Protein AF-A0A2B8AS18-F1 (afdb_monomer)

Solvent-accessible surface area (backbone atoms only — not comparable to full-atom values): 16185 Å² total; per-residue (Å²): 125,84,77,69,31,14,29,34,27,63,34,58,95,60,30,32,30,5,26,48,92,57,29,20,25,36,23,63,73,89,50,75,43,74,58,70,75,76,59,90,74,83,81,72,60,70,70,33,33,28,29,35,22,35,13,75,78,50,39,30,31,16,37,34,35,33,74,90,73,32,27,47,18,32,37,37,46,78,88,55,97,60,48,43,62,49,66,65,93,78,64,100,54,96,84,66,40,40,32,44,47,36,24,37,19,71,85,52,43,33,31,7,24,32,68,81,79,29,37,16,37,33,33,42,92,62,36,75,76,44,77,55,46,60,36,92,61,42,42,60,28,37,33,36,23,44,22,81,72,54,36,32,30,23,37,24,36,31,40,41,100,88,68,47,83,70,47,43,28,29,31,39,31,50,52,90,56,70,52,26,47,78,66,42,73,26,29,93,58,51,32,23,45,20,67,82,52,40,34,36,24,20,37,48,58,39,91,87,69,51,42,24,39,20,30,36,37,52,73,91,55,84,59,62,74,42,77,48,72,36,47,67,72,28,79,28,9,25,36,28,37,18,42,4,54,80,61,40,29,30,11,8,31,33,40,34,75,84,43,78,87,54,53,32,33,15,26,40,28,67,67,56,88,67,48,24,38,41,79,49,80,34,95,80,35,40,20,36,23,38,12,30,37,68,83,41,33,31,23,9,26,24,23,48,98,92,40,61,34,59,39,70,42,69,49,32,76,79,62,33,40,79,71,117

Radius of gyration: 18.77 Å; Cα contacts (8 Å, |Δi|>4): 973; chains: 1; bounding box: 54×34×51 Å

Sequence (324 aa):
MPFGDGVADFGRGGLTVGRSGDQATYWLGTEGHPVPPGDGTGTLSVQSSTLTAVNGNDVMTGKDWTIDGGTRSYTYRLGDPAVTWLPAPTTDSWDATDVHAEDINDRGQVVGYDGLARKAYVWRNGGMVRELTPPAGVTNAEAHAVNNKGAIVGRGQALAGDGTPSGWVLLLWPSGGGPADILGPTGYGQPDIDERGRVVATMPPDATTGLRKAVHWDRPYTAGAVEVDGLAAFAGSGSFRGISPSSRLVAGTAFNPADPGRASQAQVWPGHGPVLALPPLEPGTPSQATAASDNGSVGGYAEQWGVDHPVIWTCALEQGYRPE

Structure (mmCIF, N/CA/C/O backbone):
data_AF-A0A2B8AS18-F1
#
_entry.id   AF-A0A2B8AS18-F1
#
loop_
_atom_site.group_PDB
_atom_site.id
_atom_site.type_symbol
_atom_site.label_atom_id
_atom_site.label_alt_id
_atom_site.label_comp_id
_atom_site.label_asym_id
_atom_site.label_entity_id
_atom_site.label_seq_id
_atom_site.pdbx_PDB_ins_code
_atom_site.Cartn_x
_atom_site.Cartn_y
_atom_site.Cartn_z
_atom_site.occupancy
_atom_site.B_iso_or_equiv
_atom_site.auth_seq_id
_atom_site.auth_comp_id
_atom_site.auth_asym_id
_atom_site.auth_atom_id
_atom_site.pdbx_PDB_model_num
ATOM 1 N N . MET A 1 1 ? 0.007 13.617 0.416 1.00 26.69 1 MET A N 1
ATOM 2 C CA . MET A 1 1 ? 0.716 14.044 1.639 1.00 26.69 1 MET A CA 1
ATOM 3 C C . MET A 1 1 ? 1.619 12.896 2.050 1.00 26.69 1 MET A C 1
ATOM 5 O O . MET A 1 1 ? 1.221 11.770 1.749 1.00 26.69 1 MET A O 1
ATOM 9 N N . PRO A 1 2 ? 2.793 13.125 2.667 1.00 40.09 2 PRO A N 1
ATOM 10 C CA . PRO A 1 2 ? 3.447 12.027 3.366 1.00 40.09 2 PRO A CA 1
ATOM 11 C C . PRO A 1 2 ? 2.428 11.473 4.364 1.00 40.09 2 PRO A C 1
ATOM 13 O O . PRO A 1 2 ? 1.673 12.237 4.969 1.00 40.09 2 PRO A O 1
ATOM 16 N N . PHE A 1 3 ? 2.302 10.152 4.408 1.00 53.62 3 PHE A N 1
ATOM 17 C CA . PHE A 1 3 ? 1.417 9.498 5.359 1.00 53.62 3 PHE A CA 1
ATOM 18 C C . PHE A 1 3 ? 1.909 9.835 6.772 1.00 53.62 3 PHE A C 1
ATOM 20 O O . PHE A 1 3 ? 3.121 9.881 6.991 1.00 53.62 3 PHE A O 1
ATOM 27 N N . GLY A 1 4 ? 0.977 10.114 7.687 1.00 67.00 4 GLY A N 1
ATOM 28 C CA . GLY A 1 4 ? 1.288 10.212 9.111 1.00 67.00 4 GLY A CA 1
ATOM 29 C C . GLY A 1 4 ? 1.889 8.905 9.628 1.00 67.00 4 GLY A C 1
ATOM 30 O O . GLY A 1 4 ? 1.919 7.894 8.915 1.00 67.00 4 GLY A O 1
ATOM 31 N N . ASP A 1 5 ? 2.393 8.937 10.857 1.00 88.81 5 ASP A N 1
ATOM 32 C CA . ASP A 1 5 ? 2.882 7.745 11.546 1.00 88.81 5 ASP A CA 1
ATOM 33 C C . ASP A 1 5 ? 1.843 6.622 11.475 1.00 88.81 5 ASP A C 1
ATOM 35 O O . ASP A 1 5 ? 0.649 6.863 11.621 1.00 88.81 5 ASP A O 1
ATOM 39 N N . GLY A 1 6 ? 2.276 5.393 11.211 1.00 95.44 6 GLY A N 1
ATOM 40 C CA . GLY A 1 6 ? 1.353 4.307 10.922 1.00 95.44 6 GLY A CA 1
ATOM 41 C C . GLY A 1 6 ? 2.040 2.996 10.583 1.00 95.44 6 GLY A C 1
ATOM 42 O O . GLY A 1 6 ? 3.174 2.973 10.102 1.00 95.44 6 GLY A O 1
ATOM 43 N N . VAL A 1 7 ? 1.319 1.896 10.794 1.00 97.44 7 VAL A N 1
ATOM 44 C CA . VAL A 1 7 ? 1.691 0.581 10.259 1.00 97.44 7 VAL A CA 1
ATOM 45 C C . VAL A 1 7 ? 1.351 0.549 8.768 1.00 97.44 7 VAL A C 1
ATOM 47 O O . VAL A 1 7 ? 0.269 0.967 8.366 1.00 97.44 7 VAL A O 1
ATOM 50 N N . ALA A 1 8 ? 2.277 0.076 7.944 1.00 97.00 8 ALA A N 1
ATOM 51 C CA . ALA A 1 8 ? 2.160 -0.018 6.493 1.00 97.00 8 ALA A CA 1
ATOM 52 C C . ALA A 1 8 ? 2.022 -1.462 5.999 1.00 97.00 8 ALA A C 1
ATOM 54 O O . ALA A 1 8 ? 1.353 -1.661 4.993 1.00 97.00 8 ALA A O 1
ATOM 55 N N . ASP A 1 9 ? 2.603 -2.447 6.697 1.00 97.94 9 ASP A N 1
ATOM 56 C CA . ASP A 1 9 ? 2.537 -3.857 6.291 1.00 97.94 9 ASP A CA 1
ATOM 57 C C . ASP A 1 9 ? 2.899 -4.841 7.430 1.00 97.94 9 ASP A C 1
ATOM 59 O O . ASP A 1 9 ? 3.445 -4.450 8.472 1.00 97.94 9 ASP A O 1
ATOM 63 N N . PHE A 1 10 ? 2.588 -6.126 7.229 1.00 97.62 10 PHE A N 1
ATOM 64 C CA . PHE A 1 10 ? 2.790 -7.232 8.163 1.00 97.62 10 PHE A CA 1
ATOM 65 C C . PHE A 1 10 ? 3.750 -8.291 7.614 1.00 97.62 10 PHE A C 1
ATOM 67 O O . PHE A 1 10 ? 3.468 -8.975 6.635 1.00 97.62 10 PHE A O 1
ATOM 74 N N . GLY A 1 11 ? 4.836 -8.523 8.347 1.00 95.69 11 GLY A N 1
ATOM 75 C CA . GLY A 1 11 ? 5.774 -9.610 8.105 1.00 95.69 11 GLY A CA 1
ATOM 76 C C . GLY A 1 11 ? 5.448 -10.867 8.912 1.00 95.69 11 GLY A C 1
ATOM 77 O O . GLY A 1 11 ? 4.413 -11.005 9.576 1.00 95.69 11 GLY A O 1
ATOM 78 N N . ARG A 1 12 ? 6.376 -11.824 8.888 1.00 92.00 12 ARG A N 1
ATOM 79 C CA . ARG A 1 12 ? 6.258 -13.062 9.663 1.00 92.00 12 ARG A CA 1
ATOM 80 C C . ARG A 1 12 ? 6.482 -12.801 11.156 1.00 92.00 12 ARG A C 1
ATOM 82 O O . ARG A 1 12 ? 7.217 -11.910 11.557 1.00 92.00 12 ARG A O 1
ATOM 89 N N . GLY A 1 13 ? 5.877 -13.633 12.006 1.00 88.56 13 GLY A N 1
ATOM 90 C CA . GLY A 1 13 ? 6.252 -13.707 13.424 1.00 88.56 13 GLY A CA 1
ATOM 91 C C . GLY A 1 13 ? 5.891 -12.469 14.248 1.00 88.56 13 GLY A C 1
ATOM 92 O O . GLY A 1 13 ? 6.485 -12.263 15.299 1.00 88.56 13 GLY A O 1
ATOM 93 N N . GLY A 1 14 ? 4.925 -11.667 13.790 1.00 88.62 14 GLY A N 1
ATOM 94 C CA . GLY A 1 14 ? 4.521 -10.429 14.463 1.00 88.62 14 GLY A CA 1
ATOM 95 C C . GLY A 1 14 ? 5.368 -9.210 14.090 1.00 88.62 14 GLY A C 1
ATOM 96 O O . GLY A 1 14 ? 5.167 -8.151 14.678 1.00 88.62 14 GLY A O 1
ATOM 97 N N . LEU A 1 15 ? 6.278 -9.348 13.121 1.00 96.31 15 LEU A N 1
ATOM 98 C CA . LEU A 1 15 ? 6.967 -8.221 12.509 1.00 96.31 15 LEU A CA 1
ATOM 99 C C . LEU A 1 15 ? 5.953 -7.321 11.800 1.00 96.31 15 LEU A C 1
ATOM 101 O O . LEU A 1 15 ? 5.137 -7.797 11.014 1.00 96.31 15 LEU A O 1
ATOM 105 N N . THR A 1 16 ? 6.025 -6.022 12.048 1.00 97.62 16 THR A N 1
ATOM 106 C CA . THR A 1 16 ? 5.276 -5.011 11.290 1.00 97.62 16 THR A CA 1
ATOM 107 C C . THR A 1 16 ? 6.200 -3.882 10.889 1.00 97.62 16 THR A C 1
ATOM 109 O O . THR A 1 16 ? 7.242 -3.688 11.512 1.00 97.62 16 THR A O 1
ATOM 112 N N . VAL A 1 17 ? 5.852 -3.161 9.831 1.00 98.06 17 VAL A N 1
ATOM 113 C CA . VAL A 1 17 ? 6.689 -2.089 9.282 1.00 98.06 17 VAL A CA 1
ATOM 114 C C . VAL A 1 17 ? 5.860 -0.865 8.959 1.00 98.06 17 VAL A C 1
ATOM 116 O O . VAL A 1 17 ? 4.657 -0.981 8.746 1.00 98.06 17 VAL A O 1
ATOM 119 N N . GLY A 1 18 ? 6.486 0.307 8.940 1.00 97.06 18 GLY A N 1
ATOM 120 C CA . GLY A 1 18 ? 5.818 1.565 8.635 1.00 97.06 18 GLY A CA 1
ATOM 121 C C . GLY A 1 18 ? 6.657 2.780 9.015 1.00 97.06 18 GLY A C 1
ATOM 122 O O . GLY A 1 18 ? 7.863 2.831 8.743 1.00 97.06 18 GLY A O 1
ATOM 123 N N . ARG A 1 19 ? 6.003 3.765 9.635 1.00 95.19 19 ARG A N 1
ATOM 124 C CA . ARG A 1 19 ? 6.589 5.054 10.025 1.00 95.19 19 ARG A CA 1
ATOM 125 C C . ARG A 1 19 ? 6.238 5.411 11.468 1.00 95.19 19 ARG A C 1
ATOM 127 O O . ARG A 1 19 ? 5.097 5.222 11.881 1.00 95.19 19 ARG A O 1
ATOM 134 N N . SER A 1 20 ? 7.210 5.945 12.204 1.00 94.25 20 SER A N 1
ATOM 135 C CA . SER A 1 20 ? 7.032 6.532 13.536 1.00 94.25 20 SER A CA 1
ATOM 136 C C . SER A 1 20 ? 7.952 7.738 13.695 1.00 94.25 20 SER A C 1
ATOM 138 O O . SER A 1 20 ? 9.143 7.617 13.422 1.00 94.25 20 SER A O 1
ATOM 140 N N . GLY A 1 21 ? 7.445 8.877 14.164 1.00 89.88 21 GLY A N 1
ATOM 141 C CA . GLY A 1 21 ? 8.232 10.086 14.401 1.00 89.88 21 GLY A CA 1
ATOM 142 C C . GLY A 1 21 ? 9.032 10.533 13.179 1.00 89.88 21 GLY A C 1
ATOM 143 O O . GLY A 1 21 ? 10.207 10.864 13.311 1.00 89.88 21 GLY A O 1
ATOM 144 N N . ASP A 1 22 ? 8.427 10.474 11.990 1.00 88.12 22 ASP A N 1
ATOM 145 C CA . ASP A 1 22 ? 9.081 10.753 10.703 1.00 88.12 22 ASP A CA 1
ATOM 146 C C . ASP A 1 22 ? 10.198 9.775 10.287 1.00 88.12 22 ASP A C 1
ATOM 148 O O . ASP A 1 22 ? 10.933 10.038 9.329 1.00 88.12 22 ASP A O 1
ATOM 152 N N . GLN A 1 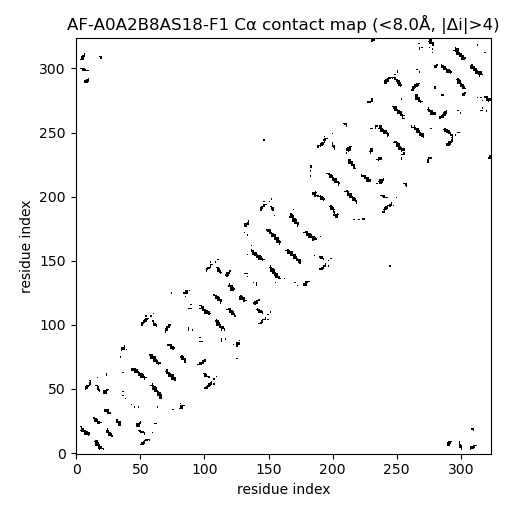23 ? 10.300 8.618 10.947 1.00 91.56 23 GLN A N 1
ATOM 153 C CA . GLN A 1 23 ? 11.318 7.603 10.682 1.00 91.56 23 GLN A CA 1
ATOM 154 C C . GLN A 1 23 ? 10.717 6.270 10.230 1.00 91.56 23 GLN A C 1
ATOM 156 O O . GLN A 1 23 ? 9.763 5.754 10.817 1.00 91.56 23 GLN A O 1
ATOM 161 N N . ALA A 1 24 ? 11.345 5.663 9.225 1.00 94.50 24 ALA A N 1
ATOM 162 C CA . ALA A 1 24 ? 11.163 4.268 8.854 1.00 94.50 24 ALA A CA 1
ATOM 163 C C . ALA A 1 24 ? 11.380 3.384 10.081 1.00 94.50 24 ALA A C 1
ATOM 165 O O . ALA A 1 24 ? 12.464 3.378 10.662 1.00 94.50 24 ALA A O 1
ATOM 166 N N . THR A 1 25 ? 10.342 2.659 10.485 1.00 96.12 25 THR A N 1
ATOM 167 C CA . THR A 1 25 ? 10.341 1.893 11.733 1.00 96.12 25 THR A CA 1
ATOM 168 C C . THR A 1 25 ? 9.731 0.524 11.487 1.00 96.12 25 THR A C 1
ATOM 170 O O . THR A 1 25 ? 8.726 0.401 10.784 1.00 96.12 25 THR A O 1
ATOM 173 N N . TYR A 1 26 ? 10.341 -0.505 12.067 1.00 97.25 26 TYR A N 1
ATOM 174 C CA . TYR A 1 26 ? 9.729 -1.821 12.203 1.00 97.25 26 TYR A CA 1
ATOM 175 C C . TYR A 1 26 ? 9.431 -2.106 13.670 1.00 97.25 26 TYR A C 1
ATOM 177 O O . TYR A 1 26 ? 10.144 -1.631 14.550 1.00 97.25 26 TYR A O 1
ATOM 185 N N . TRP A 1 27 ? 8.398 -2.897 13.942 1.00 97.12 27 TRP A N 1
ATOM 186 C CA . TRP A 1 27 ? 8.036 -3.290 15.299 1.00 97.12 27 TRP A CA 1
ATOM 187 C C . TRP A 1 27 ? 8.084 -4.797 15.484 1.00 97.12 27 TRP A C 1
ATOM 189 O O . TRP A 1 27 ? 7.632 -5.562 14.627 1.00 97.12 27 TRP A O 1
ATOM 199 N N . LEU A 1 28 ? 8.588 -5.206 16.647 1.00 92.88 28 LEU A N 1
ATOM 200 C CA . LEU A 1 28 ? 8.482 -6.559 17.181 1.00 92.88 28 LEU A CA 1
ATOM 201 C C . LEU A 1 28 ? 7.591 -6.496 18.426 1.00 92.88 28 LEU A C 1
ATOM 203 O O . LEU A 1 28 ? 8.020 -6.120 19.516 1.00 92.88 28 LEU A O 1
ATOM 207 N N . GLY A 1 29 ? 6.306 -6.806 18.251 1.00 86.69 29 GLY A N 1
ATOM 208 C CA . GLY A 1 29 ? 5.301 -6.495 19.267 1.00 86.69 29 GLY A CA 1
ATOM 209 C C . GLY A 1 29 ? 5.073 -4.984 19.355 1.00 86.69 29 GLY A C 1
ATOM 210 O O . GLY A 1 29 ? 4.700 -4.366 18.366 1.00 86.69 29 GLY A O 1
ATOM 211 N N . THR A 1 30 ? 5.276 -4.393 20.534 1.00 87.31 30 THR A N 1
ATOM 212 C CA . THR A 1 30 ? 5.119 -2.941 20.759 1.00 87.31 30 THR A CA 1
ATOM 213 C C . THR A 1 30 ? 6.442 -2.176 20.723 1.00 87.31 30 THR A C 1
ATOM 215 O O . THR A 1 30 ? 6.442 -0.955 20.863 1.00 87.31 30 THR A O 1
ATOM 218 N N . GLU A 1 31 ? 7.573 -2.871 20.595 1.00 92.62 31 GLU A N 1
ATOM 219 C CA . GLU A 1 31 ? 8.891 -2.244 20.543 1.00 92.62 31 GLU A CA 1
ATOM 220 C C . GLU A 1 31 ? 9.187 -1.803 19.109 1.00 92.62 31 GLU A C 1
ATOM 222 O O . GLU A 1 31 ? 9.219 -2.631 18.200 1.00 92.62 31 GLU A O 1
ATOM 227 N N . GLY A 1 32 ? 9.341 -0.491 18.912 1.00 93.44 32 GLY A N 1
ATOM 228 C CA . GLY A 1 32 ? 9.681 0.109 17.627 1.00 93.44 32 GLY A CA 1
ATOM 229 C C . GLY A 1 32 ? 11.186 0.268 17.467 1.00 93.44 32 GLY A C 1
ATOM 230 O O . GLY A 1 32 ? 11.867 0.784 18.353 1.00 93.44 32 GLY A O 1
ATOM 231 N N . HIS A 1 33 ? 11.690 -0.140 16.313 1.00 94.88 33 HIS A N 1
ATOM 232 C CA . HIS A 1 33 ? 13.092 -0.079 15.948 1.00 94.88 33 HIS A CA 1
ATOM 233 C C . HIS A 1 33 ? 13.248 0.759 14.672 1.00 94.88 33 HIS A C 1
ATOM 235 O O . HIS A 1 33 ? 12.743 0.362 13.614 1.00 94.88 33 HIS A O 1
ATOM 241 N N . PRO A 1 34 ? 13.933 1.912 14.739 1.00 92.38 34 PRO A N 1
ATOM 242 C CA . PRO A 1 34 ? 14.186 2.711 13.553 1.00 92.38 34 PRO A CA 1
ATOM 243 C C . PRO A 1 34 ? 15.143 1.967 12.617 1.00 92.38 34 PRO A C 1
ATOM 245 O O . PRO A 1 34 ? 16.116 1.344 13.053 1.00 92.38 34 PRO A O 1
ATOM 248 N N . VAL A 1 35 ? 14.880 2.053 11.318 1.00 90.62 35 VAL A N 1
ATOM 249 C CA . VAL A 1 35 ? 15.817 1.602 10.289 1.00 90.62 35 VAL A CA 1
ATOM 250 C C . VAL A 1 35 ? 16.885 2.680 10.116 1.00 90.62 35 VAL A C 1
ATOM 252 O O . VAL A 1 35 ? 16.536 3.860 10.018 1.00 90.62 35 VAL A O 1
ATOM 255 N N . PRO A 1 36 ? 18.182 2.318 10.083 1.00 76.12 36 PRO A N 1
ATOM 256 C CA . PRO A 1 36 ? 19.235 3.289 9.827 1.00 76.12 36 PRO A CA 1
ATOM 257 C C . PRO A 1 36 ? 18.957 4.021 8.507 1.00 76.12 36 PRO A C 1
ATOM 259 O O . PRO A 1 36 ? 18.679 3.346 7.511 1.00 76.12 36 PRO A O 1
ATOM 262 N N . PRO A 1 37 ? 19.043 5.364 8.455 1.00 67.69 37 PRO A N 1
ATOM 263 C CA . PRO A 1 37 ? 19.053 6.050 7.170 1.00 67.69 37 PRO A CA 1
ATOM 264 C C . PRO A 1 37 ? 20.214 5.493 6.340 1.00 67.69 37 PRO A C 1
ATOM 266 O O . PRO A 1 37 ? 21.248 5.102 6.885 1.00 67.69 37 PRO A O 1
ATOM 269 N N . GLY A 1 38 ? 20.066 5.415 5.019 1.00 62.28 38 GLY A N 1
ATOM 270 C CA . GLY A 1 38 ? 21.109 4.833 4.171 1.00 62.28 38 GLY A CA 1
ATOM 271 C C . GLY A 1 38 ? 22.332 5.736 3.964 1.00 62.28 38 GLY A C 1
ATOM 272 O O . GLY A 1 38 ? 22.856 5.838 2.857 1.00 62.28 38 GLY A O 1
ATOM 273 N N . ASP A 1 39 ? 22.820 6.428 4.986 1.00 55.47 39 ASP A N 1
ATOM 274 C CA . ASP A 1 39 ? 23.891 7.415 4.876 1.00 55.47 39 ASP A CA 1
ATOM 275 C C . ASP A 1 39 ? 25.297 6.805 4.986 1.00 55.47 39 ASP A C 1
ATOM 277 O O . ASP A 1 39 ? 26.169 7.298 5.695 1.00 55.47 39 ASP A O 1
ATOM 281 N N . GLY A 1 40 ? 25.598 5.795 4.167 1.00 48.12 40 GLY A N 1
ATOM 282 C CA . GLY A 1 40 ? 26.961 5.259 4.053 1.00 48.12 40 GLY A CA 1
ATOM 283 C C . GLY A 1 40 ? 28.035 6.272 3.600 1.00 48.12 40 GLY A C 1
ATOM 284 O O . GLY A 1 40 ? 29.204 5.899 3.515 1.00 48.12 40 GLY A O 1
ATOM 285 N N . THR A 1 41 ? 27.686 7.529 3.279 1.00 46.03 41 THR A N 1
ATOM 286 C CA . THR A 1 41 ? 28.623 8.542 2.746 1.00 46.03 41 THR A CA 1
ATOM 287 C C . THR A 1 41 ? 28.405 9.988 3.231 1.00 46.03 41 THR A C 1
ATOM 289 O O . THR A 1 41 ? 29.005 10.905 2.667 1.00 46.03 41 THR A O 1
ATOM 292 N N . GLY A 1 42 ? 27.577 10.238 4.256 1.00 45.34 42 GLY A N 1
ATOM 293 C CA . GLY A 1 42 ? 27.568 11.514 4.998 1.00 45.34 42 GLY A CA 1
ATOM 294 C C . GLY A 1 42 ? 27.341 12.816 4.206 1.00 45.34 42 GLY A C 1
ATOM 295 O O . GLY A 1 42 ? 27.836 13.860 4.621 1.00 45.34 42 GLY A O 1
ATOM 296 N N . THR A 1 43 ? 26.638 12.791 3.069 1.00 48.50 43 THR A N 1
ATOM 297 C CA . THR A 1 43 ? 26.496 13.979 2.194 1.00 48.50 43 THR A CA 1
ATOM 298 C C . THR A 1 43 ? 25.063 14.401 1.879 1.00 48.50 43 THR A C 1
ATOM 300 O O . THR A 1 43 ? 24.879 15.493 1.352 1.00 48.50 43 THR A O 1
ATOM 303 N N . LEU A 1 44 ? 24.042 13.618 2.246 1.00 55.34 44 LEU A N 1
ATOM 304 C CA . LEU A 1 44 ? 22.642 13.986 2.013 1.00 55.34 44 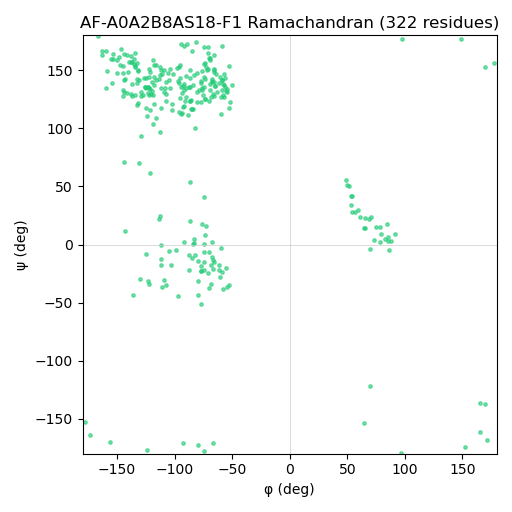LEU A CA 1
ATOM 305 C C . LEU A 1 44 ? 21.814 13.762 3.271 1.00 55.34 44 LEU A C 1
ATOM 307 O O . LEU A 1 44 ? 21.741 12.651 3.790 1.00 55.34 44 LEU A O 1
ATOM 311 N N . SER A 1 45 ? 21.217 14.840 3.775 1.00 70.00 45 SER A N 1
ATOM 312 C CA . SER A 1 45 ? 20.365 14.789 4.958 1.00 70.00 45 SER A CA 1
ATOM 313 C C . SER A 1 45 ? 18.995 14.225 4.580 1.00 70.00 45 SER A C 1
ATOM 315 O O . SER A 1 45 ? 18.300 14.757 3.712 1.00 70.00 45 SER A O 1
ATOM 317 N N . VAL A 1 46 ? 18.602 13.140 5.237 1.00 78.38 46 VAL A N 1
ATOM 318 C CA . VAL A 1 46 ? 17.238 12.611 5.169 1.00 78.38 46 VAL A CA 1
ATOM 319 C C . VAL A 1 46 ? 16.334 13.540 5.979 1.00 78.38 46 VAL A C 1
ATOM 321 O O . VAL A 1 46 ? 16.621 13.824 7.140 1.00 78.38 46 VAL A O 1
ATOM 324 N N . GLN A 1 47 ? 15.266 14.045 5.362 1.00 85.31 47 GLN A N 1
ATOM 325 C CA . GLN A 1 47 ? 14.239 14.829 6.047 1.00 85.31 47 GLN A CA 1
ATOM 326 C C . GLN A 1 47 ? 13.265 13.912 6.788 1.00 85.31 47 GLN A C 1
ATOM 328 O O . GLN A 1 47 ? 12.878 14.208 7.913 1.00 85.31 47 GLN A O 1
ATOM 333 N N . SER A 1 48 ? 12.845 12.820 6.149 1.00 88.25 48 SER A N 1
ATOM 334 C CA . SER A 1 48 ? 12.016 11.792 6.778 1.00 88.25 48 SER A CA 1
ATOM 335 C C . SER A 1 48 ? 12.109 10.474 6.020 1.00 88.25 48 SER A C 1
ATOM 337 O O . SER A 1 48 ? 12.570 10.454 4.879 1.00 88.25 48 SER A O 1
ATOM 339 N N . SER A 1 49 ? 11.639 9.384 6.619 1.00 91.50 49 SER A N 1
ATOM 340 C CA . SER A 1 49 ? 11.664 8.058 6.003 1.00 91.50 49 SER A CA 1
ATOM 341 C C . SER A 1 49 ? 10.434 7.218 6.345 1.00 91.50 49 SER A C 1
ATOM 343 O O . SER A 1 49 ? 9.645 7.559 7.228 1.00 91.50 49 SER A O 1
ATOM 345 N N . THR A 1 50 ? 10.203 6.153 5.581 1.00 94.06 50 THR A N 1
ATOM 346 C CA . THR A 1 50 ? 9.145 5.167 5.841 1.00 94.06 50 THR A CA 1
ATOM 347 C C . THR A 1 50 ? 9.553 3.799 5.319 1.00 94.06 50 THR A C 1
ATOM 349 O O . THR A 1 50 ? 10.195 3.701 4.273 1.00 94.06 50 THR A O 1
ATOM 352 N N . LEU A 1 51 ? 9.105 2.740 5.988 1.00 97.06 51 LEU A N 1
ATOM 353 C CA . LEU A 1 51 ? 8.956 1.434 5.351 1.00 97.06 51 LEU A CA 1
ATOM 354 C C . LEU A 1 51 ? 7.575 1.351 4.695 1.00 97.06 51 LEU A C 1
ATOM 356 O O . LEU A 1 51 ? 6.613 1.919 5.217 1.00 97.06 51 LEU A O 1
ATOM 360 N N . THR A 1 52 ? 7.489 0.695 3.543 1.00 96.44 52 THR A N 1
ATOM 361 C CA . THR A 1 52 ? 6.252 0.542 2.762 1.00 96.44 52 THR A CA 1
ATOM 362 C C . THR A 1 52 ? 5.738 -0.891 2.762 1.00 96.44 52 THR A C 1
ATOM 364 O O . THR A 1 52 ? 4.532 -1.072 2.865 1.00 96.44 52 THR A O 1
ATOM 367 N N . ALA A 1 53 ? 6.629 -1.887 2.729 1.00 98.00 53 ALA A N 1
ATOM 368 C CA . ALA A 1 53 ? 6.249 -3.299 2.736 1.00 98.00 53 ALA A CA 1
ATOM 369 C C . ALA A 1 53 ? 7.339 -4.206 3.322 1.00 98.00 53 ALA A C 1
ATOM 371 O O . ALA A 1 53 ? 8.506 -3.810 3.440 1.00 98.00 53 ALA A O 1
ATOM 372 N N . VAL A 1 54 ? 6.970 -5.437 3.676 1.00 98.38 54 VAL A N 1
ATOM 373 C CA . VAL A 1 54 ? 7.862 -6.474 4.202 1.00 98.38 54 VAL A CA 1
ATOM 374 C C . VAL A 1 54 ? 7.443 -7.861 3.724 1.00 98.38 54 VAL A C 1
ATOM 376 O O . VAL A 1 54 ? 6.291 -8.257 3.824 1.00 98.38 54 VAL A O 1
ATOM 379 N N . ASN A 1 55 ? 8.404 -8.657 3.255 1.00 97.75 55 ASN A N 1
ATOM 380 C CA . ASN A 1 55 ? 8.119 -10.028 2.835 1.00 97.75 55 ASN A CA 1
ATOM 381 C C . ASN A 1 55 ? 8.316 -11.058 3.961 1.00 97.75 55 ASN A C 1
ATOM 383 O O . ASN A 1 55 ? 8.901 -10.791 5.012 1.00 97.75 55 ASN A O 1
ATOM 387 N N . GLY A 1 56 ? 7.903 -12.300 3.708 1.00 96.00 56 GLY A N 1
ATOM 388 C CA . GLY A 1 56 ? 8.033 -13.437 4.621 1.00 96.00 56 GLY A CA 1
ATOM 389 C C . GLY A 1 56 ? 9.466 -13.922 4.884 1.00 96.00 56 GLY A C 1
ATOM 390 O O . GLY A 1 56 ? 9.642 -14.907 5.604 1.00 96.00 56 GLY A O 1
ATOM 391 N N . ASN A 1 57 ? 10.480 -13.256 4.317 1.00 96.31 57 ASN A N 1
ATOM 392 C CA . ASN A 1 57 ? 11.909 -13.519 4.532 1.00 96.31 57 ASN A CA 1
ATOM 393 C C . ASN A 1 57 ? 12.617 -12.362 5.262 1.00 96.31 57 ASN A C 1
ATOM 395 O O . ASN A 1 57 ? 13.842 -12.218 5.130 1.00 96.31 57 ASN A O 1
ATOM 399 N N . ASP A 1 58 ? 11.840 -11.541 5.974 1.00 96.69 58 ASP A N 1
ATOM 400 C CA . ASP A 1 58 ? 12.278 -10.414 6.802 1.00 96.69 58 ASP A CA 1
ATOM 401 C C . ASP A 1 58 ? 13.054 -9.345 6.013 1.00 96.69 58 ASP A C 1
ATOM 403 O O . ASP A 1 58 ? 13.946 -8.675 6.542 1.00 96.69 58 ASP A O 1
ATOM 407 N N . VAL A 1 59 ? 12.732 -9.200 4.722 1.00 97.69 59 VAL A N 1
ATOM 408 C CA . VAL A 1 59 ? 13.226 -8.109 3.878 1.00 97.69 59 VAL A CA 1
ATOM 409 C C . VAL A 1 59 ? 12.125 -7.078 3.728 1.00 97.69 59 VAL A C 1
ATOM 411 O O . VAL A 1 59 ? 11.049 -7.364 3.209 1.00 97.69 59 VAL A O 1
ATOM 414 N N . MET A 1 60 ? 12.438 -5.871 4.164 1.00 97.75 60 MET A N 1
ATOM 415 C CA . MET A 1 60 ? 11.594 -4.693 4.113 1.00 97.75 60 MET A CA 1
ATOM 416 C C . MET A 1 60 ? 11.988 -3.856 2.903 1.00 97.75 60 MET A C 1
ATOM 418 O O . MET A 1 60 ? 13.155 -3.852 2.499 1.00 97.75 60 MET A O 1
ATOM 422 N N . THR A 1 61 ? 11.047 -3.107 2.350 1.00 97.44 61 THR A N 1
ATOM 423 C CA . THR A 1 61 ? 11.338 -2.020 1.419 1.00 97.44 61 THR A CA 1
ATOM 424 C C . THR A 1 61 ? 10.764 -0.717 1.950 1.00 97.44 61 THR A C 1
ATOM 426 O O . THR A 1 61 ? 9.824 -0.711 2.745 1.00 97.44 61 THR A O 1
ATOM 429 N N . GLY A 1 62 ? 11.403 0.385 1.589 1.00 94.75 62 GLY A N 1
ATOM 430 C CA . GLY A 1 62 ? 11.084 1.697 2.113 1.00 94.75 62 GLY A CA 1
ATOM 431 C C . GLY A 1 62 ? 11.737 2.794 1.299 1.00 94.75 62 GLY A C 1
ATOM 432 O O . GLY A 1 62 ? 12.440 2.532 0.315 1.00 94.75 62 GLY A O 1
ATOM 433 N N . LYS A 1 63 ? 11.482 4.030 1.717 1.00 90.81 63 LYS A N 1
ATOM 434 C CA . LYS A 1 63 ? 11.983 5.226 1.054 1.00 90.81 63 LYS A CA 1
ATOM 435 C C . LYS A 1 63 ? 12.311 6.347 2.026 1.00 90.81 63 LYS A C 1
ATOM 437 O O . LYS A 1 63 ? 11.649 6.517 3.050 1.00 90.81 63 LYS A O 1
ATOM 442 N N . ASP A 1 64 ? 13.325 7.108 1.643 1.00 89.88 64 ASP A N 1
ATOM 443 C CA . ASP A 1 64 ? 13.804 8.311 2.305 1.00 89.88 64 ASP A CA 1
ATOM 444 C C . ASP A 1 64 ? 13.447 9.522 1.444 1.00 89.88 64 ASP A C 1
ATOM 446 O O . ASP A 1 64 ? 13.733 9.549 0.244 1.00 89.88 64 ASP A O 1
ATOM 450 N N . TRP A 1 65 ? 12.856 10.533 2.072 1.00 87.62 65 TRP A N 1
ATOM 451 C CA . TRP A 1 65 ? 12.705 11.868 1.506 1.00 87.62 65 TRP A CA 1
ATOM 452 C C . TRP A 1 65 ? 13.912 12.704 1.903 1.00 87.62 65 TRP A C 1
ATOM 454 O O . TRP A 1 65 ? 14.214 12.844 3.091 1.00 87.62 65 TRP A O 1
ATOM 464 N N . THR A 1 66 ? 14.607 13.255 0.920 1.00 81.81 66 THR A N 1
ATOM 465 C CA . THR A 1 66 ? 15.844 14.011 1.118 1.00 81.81 66 THR A CA 1
ATOM 466 C C . THR A 1 66 ? 15.572 15.516 1.170 1.00 81.81 66 THR A C 1
ATOM 468 O O . THR A 1 66 ? 14.603 16.013 0.597 1.00 81.81 66 THR A O 1
ATOM 471 N N . ILE A 1 67 ? 16.425 16.269 1.875 1.00 78.25 67 ILE A N 1
ATOM 472 C CA . ILE A 1 67 ? 16.270 17.731 2.043 1.00 78.25 67 ILE A CA 1
ATOM 473 C C . ILE A 1 67 ? 16.313 18.530 0.729 1.00 78.25 67 ILE A C 1
ATOM 475 O O . ILE A 1 67 ? 15.833 19.660 0.682 1.00 78.25 67 ILE A O 1
ATOM 479 N N . ASP A 1 68 ? 16.901 17.967 -0.324 1.00 75.62 68 ASP A N 1
ATOM 480 C CA . ASP A 1 68 ? 16.965 18.533 -1.675 1.00 75.62 68 ASP A CA 1
ATOM 481 C C . ASP A 1 68 ? 15.695 18.248 -2.502 1.00 75.62 68 ASP A C 1
ATOM 483 O O . ASP A 1 68 ? 15.585 18.698 -3.642 1.00 75.62 68 ASP A O 1
ATOM 487 N N . GLY A 1 69 ? 14.708 17.562 -1.913 1.00 76.31 69 GLY A N 1
ATOM 488 C CA . GLY A 1 69 ? 13.407 17.282 -2.517 1.00 76.31 69 GLY A CA 1
ATOM 489 C C . GLY A 1 69 ? 13.327 15.965 -3.291 1.00 76.31 69 GLY A C 1
ATOM 490 O O . GLY A 1 69 ? 12.325 15.737 -3.967 1.00 76.31 69 GLY A O 1
ATOM 491 N N . GLY A 1 70 ? 14.352 15.112 -3.208 1.00 81.25 70 GLY A N 1
ATOM 492 C CA . GLY A 1 70 ? 14.367 13.782 -3.815 1.00 81.25 70 GLY A CA 1
ATOM 493 C C . GLY A 1 70 ? 13.713 12.685 -2.963 1.00 81.25 70 GLY A C 1
ATOM 494 O O . GLY A 1 70 ? 13.471 12.837 -1.763 1.00 81.25 70 GLY A O 1
ATOM 495 N N . THR A 1 71 ? 13.470 11.541 -3.606 1.00 86.12 71 THR A N 1
ATOM 496 C CA . THR A 1 71 ? 13.084 10.282 -2.959 1.00 86.12 71 THR A CA 1
ATOM 497 C C . THR A 1 71 ? 14.091 9.191 -3.317 1.00 86.12 71 THR A C 1
ATOM 499 O O . THR A 1 71 ? 14.369 8.936 -4.495 1.00 86.12 71 THR A O 1
ATOM 502 N N . ARG A 1 72 ? 14.613 8.490 -2.310 1.00 86.56 72 ARG A N 1
ATOM 503 C CA . ARG A 1 72 ? 15.481 7.321 -2.498 1.00 86.56 72 ARG A CA 1
ATOM 504 C C . ARG A 1 72 ? 14.850 6.095 -1.884 1.00 86.56 72 ARG A C 1
ATOM 506 O O . ARG A 1 72 ? 14.492 6.111 -0.715 1.00 86.56 72 ARG A O 1
ATOM 513 N N . SER A 1 73 ? 14.765 5.022 -2.657 1.00 91.38 73 SER A N 1
ATOM 514 C CA . SER A 1 73 ? 14.204 3.761 -2.183 1.00 91.38 73 SER A CA 1
ATOM 515 C C . SER A 1 73 ? 15.281 2.733 -1.885 1.00 91.38 73 SER A C 1
ATOM 517 O O . SER A 1 73 ? 16.342 2.713 -2.510 1.00 91.38 73 SER A O 1
ATOM 519 N N . TYR A 1 74 ? 14.992 1.852 -0.940 1.00 93.19 74 TYR A N 1
ATOM 520 C CA . TYR A 1 74 ? 15.917 0.832 -0.473 1.00 93.19 74 TYR A CA 1
ATOM 521 C C . TYR A 1 74 ? 15.190 -0.451 -0.082 1.00 93.19 74 TYR A C 1
ATOM 523 O O . TYR A 1 74 ? 13.966 -0.504 0.065 1.00 93.19 74 TYR A O 1
ATOM 531 N N . THR A 1 75 ? 15.984 -1.495 0.122 1.00 96.00 75 THR A N 1
ATOM 532 C CA . THR A 1 75 ? 15.597 -2.668 0.900 1.00 96.00 75 THR A CA 1
ATOM 533 C C . THR A 1 75 ? 16.416 -2.747 2.176 1.00 96.00 75 THR A C 1
ATOM 535 O O . THR A 1 75 ? 17.601 -2.421 2.168 1.00 96.00 75 THR A O 1
ATOM 538 N N . TYR A 1 76 ? 15.818 -3.242 3.250 1.00 95.62 76 TYR A N 1
ATOM 539 C CA . TYR A 1 76 ? 16.482 -3.494 4.522 1.00 95.62 76 TYR A CA 1
ATOM 540 C C . TYR A 1 76 ? 16.131 -4.901 4.994 1.00 95.62 76 TYR A C 1
ATOM 542 O O . TYR A 1 76 ? 14.956 -5.230 5.133 1.00 95.62 76 TYR A O 1
ATOM 550 N N . ARG A 1 77 ? 17.129 -5.757 5.211 1.00 95.56 77 ARG A N 1
ATOM 551 C CA . ARG A 1 77 ? 16.910 -7.057 5.848 1.00 95.56 77 ARG A CA 1
ATOM 552 C C . ARG A 1 77 ? 17.062 -6.884 7.353 1.00 95.56 77 ARG A C 1
ATOM 554 O O . ARG A 1 77 ? 18.008 -6.250 7.809 1.00 95.56 77 ARG A O 1
ATOM 561 N N . LEU A 1 78 ? 16.137 -7.461 8.112 1.00 94.50 78 LEU A N 1
ATOM 562 C CA . LEU A 1 78 ? 16.147 -7.386 9.568 1.00 94.50 78 LEU A CA 1
ATOM 563 C C . LEU A 1 78 ? 17.513 -7.802 10.140 1.00 94.50 78 LEU A C 1
ATOM 565 O O . LEU A 1 78 ? 17.978 -8.918 9.908 1.00 94.50 78 LEU A O 1
ATOM 569 N N . GLY A 1 79 ? 18.131 -6.902 10.908 1.00 90.44 79 GLY A N 1
ATOM 570 C CA . GLY A 1 79 ? 19.425 -7.130 11.554 1.00 90.44 79 GLY A CA 1
ATOM 571 C C . GLY A 1 79 ? 20.647 -6.809 10.690 1.00 90.44 79 GLY A C 1
ATOM 572 O O . GLY A 1 79 ? 21.763 -6.843 11.212 1.00 90.44 79 GLY A O 1
ATOM 573 N N . ASP A 1 80 ? 20.471 -6.455 9.413 1.00 92.50 80 ASP A N 1
ATOM 574 C CA . ASP A 1 80 ? 21.580 -5.962 8.600 1.00 92.50 80 ASP A CA 1
ATOM 575 C C . ASP A 1 80 ? 22.076 -4.607 9.144 1.00 92.50 80 ASP A C 1
ATOM 577 O O . ASP A 1 80 ? 21.293 -3.814 9.684 1.00 92.50 80 ASP A O 1
ATOM 581 N N . PRO A 1 81 ? 23.381 -4.307 9.008 1.00 88.88 81 PRO A N 1
ATOM 582 C CA . PRO A 1 81 ? 23.965 -3.075 9.535 1.00 88.88 81 PRO A CA 1
ATOM 583 C C . PRO A 1 81 ? 23.603 -1.827 8.716 1.00 88.88 81 PRO A C 1
ATOM 585 O O . PRO A 1 81 ? 23.830 -0.714 9.181 1.00 88.88 81 PRO A O 1
ATOM 588 N N . ALA A 1 82 ? 23.097 -1.998 7.493 1.00 88.44 82 ALA A N 1
ATOM 589 C CA . ALA A 1 82 ? 22.780 -0.911 6.577 1.00 88.44 82 ALA A CA 1
ATOM 590 C C . ALA A 1 82 ? 21.703 -1.332 5.569 1.00 88.44 82 ALA A C 1
ATOM 592 O O . ALA A 1 82 ? 21.506 -2.518 5.300 1.00 88.44 82 ALA A O 1
ATOM 593 N N . VAL A 1 83 ? 21.038 -0.343 4.975 1.00 91.31 83 VAL A N 1
ATOM 594 C CA . VAL A 1 83 ? 20.108 -0.559 3.862 1.00 91.31 83 VAL A CA 1
ATOM 595 C C . VAL A 1 83 ? 20.859 -0.851 2.558 1.00 91.31 83 VAL A C 1
ATOM 597 O O . VAL A 1 83 ? 21.999 -0.435 2.356 1.00 91.31 83 VAL A O 1
ATOM 600 N N . THR A 1 84 ? 20.195 -1.540 1.634 1.00 91.88 84 THR A N 1
ATOM 601 C CA . THR A 1 84 ? 20.636 -1.702 0.244 1.00 91.88 84 THR A CA 1
ATOM 602 C C . THR A 1 84 ? 19.834 -0.765 -0.647 1.00 91.88 84 THR A C 1
ATOM 604 O O . THR A 1 84 ? 18.621 -0.924 -0.781 1.00 91.88 84 THR A O 1
ATOM 607 N N . TRP A 1 85 ? 20.505 0.197 -1.271 1.00 89.94 85 TRP A N 1
ATOM 608 C CA . TRP A 1 85 ? 19.872 1.160 -2.168 1.00 89.94 85 TRP A CA 1
ATOM 609 C C . TRP A 1 85 ? 19.342 0.512 -3.447 1.00 89.94 85 TRP A C 1
ATOM 611 O O . TRP A 1 85 ? 20.005 -0.333 -4.051 1.00 89.94 85 TRP A O 1
ATOM 621 N N . LEU A 1 86 ? 18.160 0.947 -3.883 1.00 90.19 86 LEU A N 1
ATOM 622 C CA . LEU A 1 86 ? 17.610 0.588 -5.183 1.00 90.19 86 LEU A CA 1
ATOM 623 C C . LEU A 1 86 ? 18.056 1.626 -6.223 1.00 90.19 86 LEU A C 1
ATOM 625 O O . LEU A 1 86 ? 17.861 2.824 -6.010 1.00 90.19 86 LEU A O 1
ATOM 629 N N . PRO A 1 87 ? 18.660 1.201 -7.346 1.00 86.62 87 PRO A N 1
ATOM 630 C CA . PRO A 1 87 ? 19.160 2.124 -8.353 1.00 86.62 87 PRO A CA 1
ATOM 631 C C . PRO A 1 87 ? 18.017 2.862 -9.053 1.00 86.62 87 PRO A C 1
ATOM 633 O O . PRO A 1 87 ? 16.979 2.265 -9.370 1.00 86.62 87 PRO A O 1
ATOM 636 N N . ALA A 1 88 ? 18.255 4.142 -9.351 1.00 76.62 88 ALA A N 1
ATOM 637 C CA . ALA A 1 88 ? 17.376 4.937 -10.193 1.00 76.62 88 ALA A CA 1
ATOM 638 C C . ALA A 1 88 ? 17.433 4.456 -11.657 1.00 76.62 88 ALA A C 1
ATOM 640 O O . ALA A 1 88 ? 18.528 4.258 -12.189 1.00 76.62 88 ALA A O 1
ATOM 641 N N . PRO A 1 89 ? 16.282 4.273 -12.326 1.00 71.62 89 PRO A N 1
ATOM 642 C CA . PRO A 1 89 ? 16.222 3.854 -13.728 1.00 71.62 89 PRO A CA 1
ATOM 643 C C . PRO A 1 89 ? 16.726 4.916 -14.706 1.00 71.62 89 PRO A C 1
ATOM 645 O O . PRO A 1 89 ? 17.303 4.582 -15.740 1.00 71.62 89 PRO A O 1
ATOM 648 N N . THR A 1 90 ? 16.498 6.196 -14.394 1.00 62.28 90 THR A N 1
ATOM 649 C CA . THR A 1 90 ? 16.904 7.321 -15.237 1.00 62.28 90 THR A CA 1
ATOM 650 C C . THR A 1 90 ? 17.675 8.345 -14.421 1.00 62.28 90 THR A C 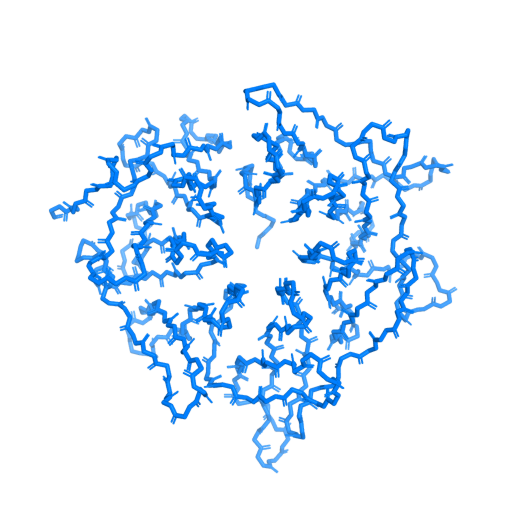1
ATOM 652 O O . THR A 1 90 ? 17.081 9.202 -13.781 1.00 62.28 90 THR A O 1
ATOM 655 N N . THR A 1 91 ? 19.001 8.233 -14.402 1.00 54.84 91 THR A N 1
ATOM 656 C CA . THR A 1 91 ? 19.960 9.317 -14.690 1.00 54.84 91 THR A CA 1
ATOM 657 C C . THR A 1 91 ? 21.382 8.886 -14.320 1.00 54.84 91 THR A C 1
ATOM 659 O O . THR A 1 91 ? 21.625 8.059 -13.448 1.00 54.84 91 THR A O 1
ATOM 662 N N . ASP A 1 92 ? 22.324 9.489 -15.029 1.00 50.97 92 ASP A N 1
ATOM 663 C CA . ASP A 1 92 ? 23.749 9.646 -14.735 1.00 50.97 92 ASP A CA 1
ATOM 664 C C . ASP A 1 92 ? 24.024 10.685 -13.620 1.00 50.97 92 ASP A C 1
ATOM 666 O O . ASP A 1 92 ? 25.177 11.024 -13.352 1.00 50.97 92 ASP A O 1
ATOM 670 N N . SER A 1 93 ? 22.973 11.177 -12.955 1.00 49.16 93 SER A N 1
ATOM 671 C CA . SER A 1 93 ? 22.998 12.194 -11.906 1.00 49.16 93 SER A CA 1
ATOM 672 C C . SER A 1 93 ? 22.614 11.567 -10.566 1.00 49.16 93 SER A C 1
ATOM 674 O O . SER A 1 93 ? 21.499 11.088 -10.382 1.00 49.16 93 SER A O 1
ATOM 676 N N . TRP A 1 94 ? 23.535 11.589 -9.605 1.00 51.25 94 TRP A N 1
ATOM 677 C CA . TRP A 1 94 ? 23.302 11.097 -8.241 1.00 51.25 94 TRP A CA 1
ATOM 678 C C . TRP A 1 94 ? 22.345 11.992 -7.417 1.00 51.25 94 TRP A C 1
ATOM 680 O O . TRP A 1 94 ? 21.950 11.597 -6.316 1.00 51.25 94 TRP A O 1
ATOM 690 N N . ASP A 1 95 ? 21.937 13.153 -7.950 1.00 52.41 95 ASP A N 1
ATOM 691 C CA . ASP A 1 95 ? 21.380 14.265 -7.161 1.00 52.41 95 ASP A CA 1
ATOM 692 C C . ASP A 1 95 ? 19.880 14.542 -7.394 1.00 52.41 95 ASP A C 1
ATOM 694 O O . ASP A 1 95 ? 19.315 15.427 -6.764 1.00 52.41 95 ASP A O 1
ATOM 698 N N . ALA A 1 96 ? 19.192 13.796 -8.267 1.00 55.56 96 ALA A N 1
ATOM 699 C CA . ALA A 1 96 ? 17.737 13.929 -8.434 1.00 55.56 96 ALA A CA 1
ATOM 700 C C . ALA A 1 96 ? 17.076 12.576 -8.716 1.00 55.56 96 ALA A C 1
ATOM 702 O O . ALA A 1 96 ? 16.633 12.292 -9.827 1.00 55.56 96 ALA A O 1
ATOM 703 N N . THR A 1 97 ? 17.023 11.714 -7.703 1.00 73.00 97 THR A N 1
ATOM 704 C CA . THR A 1 97 ? 16.258 10.465 -7.772 1.00 73.00 97 THR A CA 1
ATOM 705 C C . THR A 1 97 ? 14.865 10.702 -7.197 1.00 73.00 97 THR A C 1
ATOM 707 O O . THR A 1 97 ? 14.752 11.235 -6.098 1.00 73.00 97 THR A O 1
ATOM 710 N N . ASP A 1 98 ? 13.810 10.294 -7.905 1.00 85.62 98 ASP A N 1
ATOM 711 C CA . ASP A 1 98 ? 12.447 10.211 -7.357 1.00 85.62 98 ASP A CA 1
ATOM 712 C C . ASP A 1 98 ? 11.946 8.770 -7.478 1.00 85.62 98 ASP A C 1
ATOM 714 O O . ASP A 1 98 ? 11.017 8.459 -8.219 1.00 85.62 98 ASP A O 1
ATOM 718 N N . VAL A 1 99 ? 12.648 7.848 -6.821 1.00 89.12 99 VAL A N 1
ATOM 719 C CA . VAL A 1 99 ? 12.340 6.416 -6.895 1.00 89.12 99 VAL A CA 1
ATOM 720 C C . VAL A 1 99 ? 11.461 6.045 -5.718 1.00 89.12 99 VAL A C 1
ATOM 722 O O . VAL A 1 99 ? 11.854 6.248 -4.568 1.00 89.12 99 VAL A O 1
ATOM 725 N N . HIS A 1 100 ? 10.317 5.434 -6.007 1.00 92.56 100 HIS A N 1
ATOM 726 C CA . HIS A 1 100 ? 9.339 4.974 -5.030 1.00 92.56 100 HIS A CA 1
ATOM 727 C C . HIS A 1 100 ? 9.227 3.454 -5.089 1.00 92.56 100 HIS A C 1
ATOM 729 O O . HIS A 1 100 ? 8.684 2.924 -6.053 1.00 92.56 100 HIS A O 1
ATOM 735 N N . ALA A 1 101 ? 9.729 2.755 -4.074 1.00 94.88 101 ALA A N 1
ATOM 736 C CA . ALA A 1 101 ? 9.418 1.355 -3.826 1.00 94.88 101 ALA A CA 1
ATOM 737 C C . ALA A 1 101 ? 8.139 1.264 -2.992 1.00 94.88 101 ALA A C 1
ATOM 739 O O . ALA A 1 101 ? 8.042 1.858 -1.914 1.00 94.88 101 ALA A O 1
ATOM 740 N N . GLU A 1 102 ? 7.154 0.542 -3.512 1.00 96.88 102 GLU A N 1
ATOM 741 C CA . GLU A 1 102 ? 5.818 0.470 -2.920 1.00 96.88 102 GLU A CA 1
ATOM 742 C C . GLU A 1 102 ? 5.550 -0.883 -2.266 1.00 96.88 102 GLU A C 1
ATOM 744 O O . GLU A 1 102 ? 4.915 -0.908 -1.220 1.00 96.88 102 GLU A O 1
ATOM 749 N N . ASP A 1 103 ? 6.071 -1.983 -2.822 1.00 98.38 103 ASP A N 1
ATOM 750 C CA . ASP A 1 103 ? 5.777 -3.323 -2.306 1.00 98.38 103 ASP A CA 1
ATOM 751 C C . ASP A 1 103 ? 6.886 -4.352 -2.605 1.00 98.38 103 ASP A C 1
ATOM 753 O O . ASP A 1 103 ? 7.702 -4.156 -3.514 1.00 98.38 103 ASP A O 1
ATOM 757 N N . ILE A 1 104 ? 6.928 -5.453 -1.847 1.00 98.62 104 ILE A N 1
ATOM 758 C CA . ILE A 1 104 ? 7.886 -6.555 -1.979 1.00 98.62 104 ILE A CA 1
ATOM 759 C C . ILE A 1 104 ? 7.235 -7.926 -1.740 1.00 98.62 104 ILE A C 1
ATOM 761 O O . ILE A 1 104 ? 6.653 -8.186 -0.697 1.00 98.62 104 ILE A O 1
ATOM 765 N N . ASN A 1 105 ? 7.451 -8.879 -2.654 1.00 98.31 105 ASN A N 1
ATOM 766 C CA . ASN A 1 105 ? 6.997 -10.266 -2.461 1.00 98.31 105 ASN A CA 1
ATOM 767 C C . ASN A 1 105 ? 8.076 -11.200 -1.862 1.00 98.31 105 ASN A C 1
ATOM 769 O O . ASN A 1 105 ? 9.268 -10.874 -1.792 1.00 98.31 105 ASN A O 1
ATOM 773 N N . ASP A 1 106 ? 7.697 -12.435 -1.517 1.00 97.75 106 ASP A N 1
ATOM 774 C CA . ASP A 1 106 ? 8.568 -13.475 -0.936 1.00 97.75 106 ASP A CA 1
ATOM 775 C C . ASP A 1 106 ? 9.639 -13.991 -1.903 1.00 97.75 106 ASP A C 1
ATOM 777 O O . ASP A 1 106 ? 10.576 -14.679 -1.495 1.00 97.75 106 ASP A O 1
ATOM 781 N N . ARG A 1 107 ? 9.563 -13.650 -3.196 1.00 96.69 107 ARG A N 1
ATOM 782 C CA . ARG A 1 107 ? 10.660 -13.903 -4.148 1.00 96.69 107 ARG A CA 1
ATOM 783 C C . ARG A 1 107 ? 11.732 -12.811 -4.127 1.00 96.69 107 ARG A C 1
ATOM 785 O O . ARG A 1 107 ? 12.691 -12.900 -4.910 1.00 96.69 107 ARG A O 1
ATOM 792 N N . GLY A 1 108 ? 11.561 -11.801 -3.272 1.00 97.19 108 GLY A N 1
ATOM 793 C CA . GLY A 1 108 ? 12.407 -10.615 -3.182 1.00 97.19 108 GLY A CA 1
ATOM 794 C C . GLY A 1 108 ? 12.247 -9.681 -4.378 1.00 97.19 108 GLY A C 1
ATOM 795 O O . GLY A 1 108 ? 13.199 -8.982 -4.721 1.00 97.19 108 GLY A O 1
ATOM 796 N N . GLN A 1 109 ? 11.105 -9.731 -5.072 1.00 98.00 109 GLN A N 1
ATOM 797 C CA . GLN A 1 109 ? 10.792 -8.771 -6.127 1.00 98.00 109 GLN A CA 1
ATOM 798 C C . GLN A 1 109 ? 10.186 -7.541 -5.472 1.00 98.00 109 GLN A C 1
ATOM 800 O O . GLN A 1 109 ? 9.115 -7.644 -4.883 1.00 98.00 109 GLN A O 1
ATOM 805 N N . VAL A 1 110 ? 10.871 -6.411 -5.595 1.00 98.50 110 VAL A N 1
ATOM 806 C CA . VAL A 1 110 ? 10.351 -5.102 -5.201 1.00 98.50 110 VAL A CA 1
ATOM 807 C C . VAL A 1 110 ? 9.702 -4.466 -6.420 1.00 98.50 110 VAL A C 1
ATOM 809 O O . VAL A 1 110 ? 10.277 -4.517 -7.511 1.00 98.50 110 VAL A O 1
ATOM 812 N N . VAL A 1 111 ? 8.531 -3.864 -6.252 1.00 98.12 111 VAL A N 1
ATOM 813 C CA . VAL A 1 111 ? 7.849 -3.091 -7.296 1.00 98.12 111 VAL A CA 1
ATOM 814 C C . VAL A 1 111 ? 7.664 -1.649 -6.872 1.00 98.12 111 VAL A C 1
ATOM 816 O O . VAL A 1 111 ? 7.709 -1.306 -5.692 1.00 98.12 111 VAL A O 1
ATOM 819 N N . GLY A 1 112 ? 7.484 -0.792 -7.865 1.00 96.31 112 GLY A N 1
ATOM 820 C CA . GLY A 1 112 ? 7.433 0.637 -7.641 1.00 96.31 112 GLY A CA 1
ATOM 821 C C . GLY A 1 112 ? 7.577 1.413 -8.935 1.00 96.31 112 GLY A C 1
ATOM 822 O O . GLY A 1 112 ? 7.389 0.871 -10.031 1.00 96.31 112 GLY A O 1
ATOM 823 N N . TYR A 1 113 ? 7.917 2.689 -8.821 1.00 94.06 113 TYR A N 1
ATOM 824 C CA . TYR A 1 113 ? 7.988 3.586 -9.963 1.00 94.06 113 TYR A CA 1
ATOM 825 C C . TYR A 1 113 ? 9.026 4.694 -9.791 1.00 94.06 113 TYR A C 1
ATOM 827 O O . TYR A 1 113 ? 9.449 5.028 -8.688 1.00 94.06 113 TYR A O 1
ATOM 835 N N . ASP A 1 114 ? 9.440 5.255 -10.919 1.00 91.50 114 ASP A N 1
ATOM 836 C CA . ASP A 1 114 ? 10.191 6.505 -10.992 1.00 91.50 114 ASP A CA 1
ATOM 837 C C . ASP A 1 114 ? 9.185 7.645 -11.171 1.00 91.50 114 ASP A C 1
ATOM 839 O O . ASP A 1 114 ? 8.437 7.654 -12.151 1.00 91.50 114 ASP A O 1
ATOM 843 N N . GLY A 1 115 ? 9.120 8.573 -10.222 1.00 88.38 115 GLY A N 1
ATOM 844 C CA . GLY A 1 115 ? 8.186 9.693 -10.231 1.00 88.38 115 GLY A CA 1
ATOM 845 C C . GLY A 1 115 ? 8.549 10.798 -11.228 1.00 88.38 115 GLY A C 1
ATOM 846 O O . GLY A 1 115 ? 7.645 11.492 -11.703 1.00 88.38 115 GLY A O 1
ATOM 847 N N . LEU A 1 116 ? 9.821 10.903 -11.641 1.00 86.44 116 LEU A N 1
ATOM 848 C CA . LEU A 1 116 ? 10.253 11.814 -12.706 1.00 86.44 116 LEU A CA 1
ATOM 849 C C . LEU A 1 116 ? 9.879 11.253 -14.077 1.00 86.44 116 LEU A C 1
ATOM 851 O O . LEU A 1 116 ? 9.239 11.933 -14.881 1.00 86.44 116 LEU A O 1
ATOM 855 N N . ALA A 1 117 ? 10.248 9.998 -14.340 1.00 87.56 117 ALA A N 1
ATOM 856 C CA . ALA A 1 117 ? 9.959 9.345 -15.615 1.00 87.56 117 ALA A CA 1
ATOM 857 C C . ALA 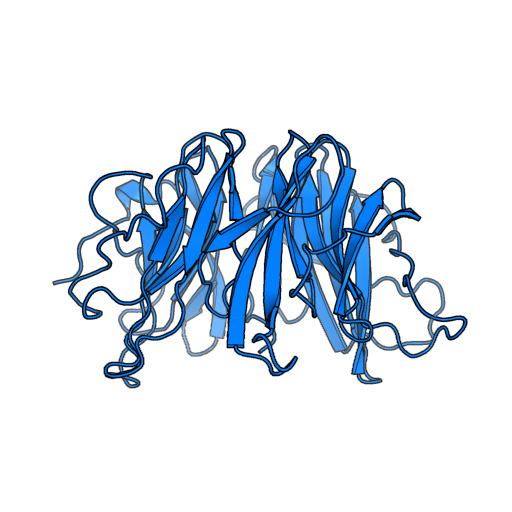A 1 117 ? 8.498 8.876 -15.729 1.00 87.56 117 ALA A C 1
ATOM 859 O O . ALA A 1 117 ? 8.021 8.612 -16.834 1.00 87.56 117 ALA A O 1
ATOM 860 N N . ARG A 1 118 ? 7.797 8.754 -14.593 1.00 89.12 118 ARG A N 1
ATOM 861 C CA . ARG A 1 118 ? 6.459 8.157 -14.441 1.00 89.12 118 ARG A CA 1
ATOM 862 C C . ARG A 1 118 ? 6.358 6.787 -15.104 1.00 89.12 118 ARG A C 1
ATOM 864 O O . ARG A 1 118 ? 5.477 6.519 -15.928 1.00 89.12 118 ARG A O 1
ATOM 871 N N . LYS A 1 119 ? 7.324 5.941 -14.760 1.00 93.38 119 LYS A N 1
ATOM 872 C CA . LYS A 1 119 ? 7.472 4.578 -15.266 1.00 93.38 119 LYS A CA 1
ATOM 873 C C . LYS A 1 119 ? 7.536 3.600 -14.108 1.00 93.38 119 LYS A C 1
ATOM 875 O O . LYS A 1 119 ? 8.157 3.890 -13.090 1.00 93.38 119 LYS A O 1
ATOM 880 N N . ALA A 1 120 ? 6.939 2.433 -14.302 1.00 95.75 120 ALA A N 1
ATOM 881 C CA . ALA A 1 120 ? 6.890 1.375 -13.310 1.00 95.75 120 ALA A CA 1
ATOM 882 C C . ALA A 1 120 ? 8.026 0.366 -13.531 1.00 95.75 120 ALA A C 1
ATOM 884 O O . ALA A 1 120 ? 8.369 0.042 -14.671 1.00 95.75 120 ALA A O 1
ATOM 885 N N . TYR A 1 121 ? 8.595 -0.157 -12.446 1.00 95.62 121 TYR A N 1
ATOM 886 C CA . TYR A 1 121 ? 9.758 -1.041 -12.492 1.00 95.62 121 TYR A CA 1
ATOM 887 C C . TYR A 1 121 ? 9.665 -2.176 -11.473 1.00 95.62 121 TYR A C 1
ATOM 889 O O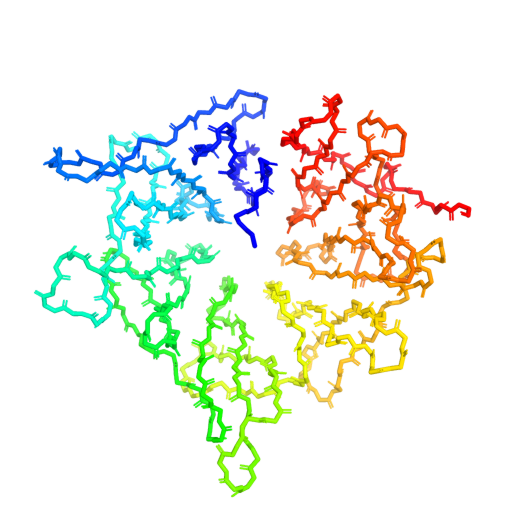 . TYR A 1 121 ? 8.887 -2.138 -10.519 1.00 95.62 121 TYR A O 1
ATOM 897 N N . VAL A 1 122 ? 10.491 -3.196 -11.704 1.00 96.81 122 VAL A N 1
ATOM 898 C CA . VAL A 1 122 ? 10.755 -4.292 -10.774 1.00 96.81 122 VAL A CA 1
ATOM 899 C C . VAL A 1 122 ? 12.243 -4.316 -10.458 1.00 96.81 122 VAL A C 1
ATOM 901 O O . VAL A 1 122 ? 13.078 -4.382 -11.369 1.00 96.81 122 VAL A O 1
ATOM 904 N N . TRP A 1 123 ? 12.569 -4.349 -9.172 1.00 96.81 123 TRP A N 1
ATOM 905 C CA . TRP A 1 123 ? 13.917 -4.576 -8.669 1.00 96.81 123 TRP A CA 1
ATOM 906 C C . TRP A 1 123 ? 14.023 -5.949 -8.012 1.00 96.81 123 TRP A C 1
ATOM 908 O O . TRP A 1 123 ? 13.057 -6.494 -7.477 1.00 96.81 123 TRP A O 1
ATOM 918 N N . ARG A 1 124 ? 15.219 -6.530 -8.064 1.00 95.25 124 ARG A N 1
ATOM 919 C CA . ARG A 1 124 ? 15.557 -7.776 -7.379 1.00 95.25 124 ARG A CA 1
ATOM 920 C C . ARG A 1 124 ? 17.054 -7.816 -7.112 1.00 95.25 124 ARG A C 1
ATOM 922 O O . ARG A 1 124 ? 17.840 -7.465 -7.986 1.00 95.25 124 ARG A O 1
ATOM 929 N N . ASN A 1 125 ? 17.448 -8.282 -5.927 1.00 90.00 125 ASN A N 1
ATOM 930 C CA . ASN A 1 125 ? 18.856 -8.382 -5.518 1.00 90.00 125 ASN A CA 1
ATOM 931 C C . ASN A 1 125 ? 19.623 -7.049 -5.674 1.00 90.00 125 ASN A C 1
ATOM 933 O O . ASN A 1 125 ? 20.741 -7.035 -6.181 1.00 90.00 125 ASN A O 1
ATOM 937 N N . GLY A 1 126 ? 18.994 -5.927 -5.305 1.00 84.75 126 GLY A N 1
ATOM 938 C CA . GLY A 1 126 ? 19.595 -4.588 -5.391 1.00 84.75 126 GLY A CA 1
ATOM 939 C C . GLY A 1 126 ? 19.725 -4.013 -6.808 1.00 84.75 126 GLY A C 1
ATOM 940 O O . GLY A 1 126 ? 20.277 -2.932 -6.969 1.00 84.75 126 GLY A O 1
ATOM 941 N N . GLY A 1 127 ? 19.227 -4.698 -7.843 1.00 89.81 127 GLY A N 1
ATOM 942 C CA . GLY A 1 127 ? 19.270 -4.228 -9.230 1.00 89.81 127 GLY A CA 1
ATOM 943 C C . GLY A 1 127 ? 17.884 -4.104 -9.855 1.00 89.81 127 GLY A C 1
ATOM 944 O O . GLY A 1 127 ? 16.984 -4.882 -9.543 1.00 89.81 127 GLY A O 1
ATOM 945 N N . MET A 1 128 ? 17.710 -3.149 -10.770 1.00 91.75 128 MET A N 1
ATOM 946 C CA . MET A 1 128 ? 16.524 -3.091 -11.628 1.00 91.75 128 MET A CA 1
ATOM 947 C C . MET A 1 128 ? 16.579 -4.245 -12.633 1.00 91.75 128 MET A C 1
ATOM 949 O O . MET A 1 128 ? 17.549 -4.377 -13.377 1.00 91.75 128 MET A O 1
ATOM 953 N N . VAL A 1 129 ? 15.544 -5.083 -12.664 1.00 94.12 129 VAL A N 1
ATOM 954 C CA . VAL A 1 129 ? 15.502 -6.277 -13.527 1.00 94.12 129 VAL A CA 1
ATOM 955 C C . VAL A 1 129 ? 14.474 -6.177 -14.647 1.00 94.12 129 VAL A C 1
ATOM 957 O O . VAL A 1 129 ? 14.541 -6.953 -15.600 1.00 94.12 129 VAL A O 1
ATOM 960 N N . ARG A 1 130 ? 13.508 -5.255 -14.542 1.00 93.19 130 ARG A N 1
ATOM 961 C CA . ARG A 1 130 ? 12.443 -5.094 -15.538 1.00 93.19 130 ARG A CA 1
ATOM 962 C C . ARG A 1 130 ? 11.792 -3.712 -15.460 1.00 93.19 130 ARG A C 1
ATOM 964 O O . ARG A 1 130 ? 11.409 -3.282 -14.380 1.00 93.19 130 ARG A O 1
ATOM 971 N N . GLU A 1 131 ? 11.584 -3.082 -16.614 1.00 94.56 131 GLU A N 1
ATOM 972 C CA . GLU A 1 131 ? 10.606 -1.998 -16.795 1.00 94.56 131 GLU A CA 1
ATOM 973 C C . GLU A 1 131 ? 9.231 -2.611 -17.116 1.00 94.56 131 GLU A C 1
ATOM 975 O O . GLU A 1 131 ? 9.122 -3.564 -17.896 1.00 94.56 131 GLU A O 1
ATOM 980 N N . LEU A 1 132 ? 8.177 -2.100 -16.485 1.00 96.75 132 LEU A N 1
ATOM 981 C CA . LEU A 1 132 ? 6.802 -2.555 -16.663 1.00 96.75 132 LEU A CA 1
ATOM 982 C C . LEU A 1 132 ? 6.110 -1.709 -17.733 1.00 96.75 132 LEU A C 1
ATOM 984 O O . LEU A 1 132 ? 5.866 -0.518 -17.560 1.00 96.75 132 LEU A O 1
ATOM 988 N N . THR A 1 133 ? 5.778 -2.341 -18.857 1.00 95.56 133 THR A N 1
ATOM 989 C CA . THR A 1 133 ? 5.182 -1.656 -20.008 1.00 95.56 133 THR A CA 1
ATOM 990 C C . THR A 1 133 ? 3.676 -1.450 -19.797 1.00 95.56 133 THR A C 1
ATOM 992 O O . THR A 1 133 ? 2.965 -2.440 -19.589 1.00 95.56 133 THR A O 1
ATOM 995 N N . PRO A 1 134 ? 3.146 -0.216 -19.838 1.00 96.19 134 PRO A N 1
ATOM 996 C CA . PRO A 1 134 ? 1.702 -0.000 -19.883 1.00 96.19 134 PRO A CA 1
ATOM 997 C C . PRO A 1 134 ? 1.119 -0.439 -21.242 1.00 96.19 134 PRO A C 1
ATOM 999 O O . PRO A 1 134 ? 1.856 -0.554 -22.225 1.00 96.19 134 PRO A O 1
ATOM 1002 N N . PRO A 1 135 ? -0.196 -0.689 -21.333 1.00 96.00 135 PRO A N 1
ATOM 1003 C CA . PRO A 1 135 ? -0.852 -0.942 -22.612 1.00 96.00 135 PRO A CA 1
ATOM 1004 C C . PRO A 1 135 ? -0.832 0.297 -23.520 1.00 96.00 135 PRO A C 1
ATOM 1006 O O . PRO A 1 135 ? -0.617 1.427 -23.078 1.00 96.00 135 PRO A O 1
ATOM 1009 N N . ALA A 1 136 ? -1.089 0.087 -24.813 1.00 94.81 136 ALA A N 1
ATOM 1010 C CA . ALA A 1 136 ? -1.218 1.182 -25.770 1.00 94.81 136 ALA A CA 1
ATOM 1011 C C . ALA A 1 136 ? -2.320 2.167 -25.338 1.00 94.81 136 ALA A C 1
ATOM 1013 O O . ALA A 1 136 ? -3.395 1.756 -24.905 1.00 94.81 136 ALA A O 1
ATOM 1014 N N . GLY A 1 137 ? -2.051 3.469 -25.470 1.00 95.12 137 GLY A N 1
ATOM 1015 C CA . GLY A 1 137 ? -2.972 4.519 -25.025 1.00 95.12 137 GLY A CA 1
ATOM 1016 C C . GLY A 1 137 ? -2.936 4.799 -23.518 1.00 95.12 137 GLY A C 1
ATOM 1017 O O . GLY A 1 137 ? -3.776 5.552 -23.039 1.00 95.12 137 GLY A O 1
ATOM 1018 N N . VAL A 1 138 ? -1.977 4.237 -22.772 1.00 96.88 138 VAL A N 1
ATOM 1019 C CA . VAL A 1 138 ? -1.756 4.540 -21.351 1.00 96.88 138 VAL A CA 1
ATOM 1020 C C . VAL A 1 138 ? -0.331 5.044 -21.123 1.00 96.88 138 VAL A C 1
ATOM 1022 O O . VAL A 1 138 ? 0.637 4.481 -21.631 1.00 96.88 138 VAL A O 1
ATOM 1025 N N . THR A 1 139 ? -0.203 6.111 -20.338 1.00 95.69 139 THR A N 1
ATOM 1026 C CA . THR A 1 139 ? 1.064 6.719 -19.904 1.00 95.69 139 THR A CA 1
ATOM 1027 C C . THR A 1 139 ? 1.125 6.798 -18.378 1.00 95.69 139 THR A C 1
ATOM 1029 O O . THR A 1 139 ? 0.223 6.317 -17.696 1.00 95.69 139 THR A O 1
ATOM 1032 N N . ASN A 1 140 ? 2.190 7.387 -17.823 1.00 94.12 140 ASN A N 1
ATOM 1033 C CA . ASN A 1 140 ? 2.368 7.612 -16.385 1.00 94.12 140 ASN A CA 1
ATOM 1034 C C . ASN A 1 140 ? 2.102 6.359 -15.533 1.00 94.12 140 ASN A C 1
ATOM 1036 O O . ASN A 1 140 ? 1.224 6.360 -14.672 1.00 94.12 140 ASN A O 1
ATOM 1040 N N . ALA A 1 141 ? 2.801 5.270 -15.843 1.00 95.38 141 ALA A N 1
ATOM 1041 C CA . ALA A 1 141 ? 2.576 3.985 -15.204 1.00 95.38 141 ALA A CA 1
ATOM 1042 C C . ALA A 1 141 ? 3.265 3.927 -13.838 1.00 95.38 141 ALA A C 1
ATOM 1044 O O . ALA A 1 141 ? 4.459 4.197 -13.725 1.00 95.38 141 ALA A O 1
ATOM 1045 N N . GLU A 1 142 ? 2.520 3.502 -12.825 1.00 96.44 142 GLU A N 1
ATOM 1046 C CA . GLU A 1 142 ? 2.994 3.330 -11.456 1.00 96.44 142 GLU A CA 1
ATOM 1047 C C . GLU A 1 142 ? 2.604 1.932 -10.966 1.00 96.44 142 GLU A C 1
ATOM 1049 O O . GLU A 1 142 ? 1.431 1.567 -11.062 1.00 96.44 142 GLU A O 1
ATOM 1054 N N . ALA A 1 143 ? 3.558 1.152 -10.451 1.00 97.62 143 ALA A N 1
ATOM 1055 C CA . ALA A 1 143 ? 3.281 -0.121 -9.783 1.00 97.62 143 ALA A CA 1
ATOM 1056 C C . ALA A 1 143 ? 3.182 0.098 -8.271 1.00 97.62 143 ALA A C 1
ATOM 1058 O O . ALA A 1 143 ? 4.015 0.805 -7.709 1.00 97.62 143 ALA A O 1
ATOM 1059 N N . HIS A 1 144 ? 2.170 -0.507 -7.646 1.00 97.62 144 HIS A N 1
ATOM 1060 C CA . HIS A 1 144 ? 1.829 -0.279 -6.237 1.00 97.62 144 HIS A CA 1
ATOM 1061 C C . HIS A 1 144 ? 1.826 -1.558 -5.397 1.00 97.62 144 HIS A C 1
ATOM 1063 O O . HIS A 1 144 ? 2.172 -1.470 -4.231 1.00 97.62 144 HIS A O 1
ATOM 1069 N N . ALA A 1 145 ? 1.491 -2.723 -5.967 1.00 98.50 145 ALA A N 1
ATOM 1070 C CA . ALA A 1 145 ? 1.486 -3.988 -5.222 1.00 98.50 145 ALA A CA 1
ATOM 1071 C C . ALA A 1 145 ? 1.869 -5.196 -6.087 1.00 98.50 145 ALA A C 1
ATOM 1073 O O . ALA A 1 145 ? 1.680 -5.188 -7.310 1.00 98.50 145 ALA A O 1
ATOM 1074 N N . VAL A 1 146 ? 2.398 -6.247 -5.460 1.00 98.75 146 VAL A N 1
ATOM 1075 C CA . VAL A 1 146 ? 2.875 -7.483 -6.084 1.00 98.75 146 VAL A CA 1
ATOM 1076 C C . VAL A 1 146 ? 2.604 -8.703 -5.204 1.00 98.75 146 VAL A C 1
ATOM 1078 O O . VAL A 1 146 ? 3.063 -8.800 -4.078 1.00 98.75 146 VAL A O 1
ATOM 1081 N N . ASN A 1 147 ? 1.968 -9.735 -5.760 1.00 98.38 147 ASN A N 1
ATOM 1082 C CA . ASN A 1 147 ? 1.792 -10.991 -5.021 1.00 98.38 147 ASN A CA 1
ATOM 1083 C C . ASN A 1 147 ? 2.950 -11.986 -5.222 1.00 98.38 147 ASN A C 1
ATOM 1085 O O . ASN A 1 147 ? 3.799 -11.860 -6.120 1.00 98.38 147 ASN A O 1
ATOM 1089 N N . ASN A 1 148 ? 2.927 -13.084 -4.463 1.00 97.94 148 ASN A N 1
ATOM 1090 C CA . ASN A 1 148 ? 3.850 -14.208 -4.605 1.00 97.94 148 ASN A CA 1
ATOM 1091 C C . ASN A 1 148 ? 3.592 -15.065 -5.838 1.00 97.94 148 ASN A C 1
ATOM 1093 O O . ASN A 1 148 ? 4.170 -16.140 -5.969 1.00 97.94 148 ASN A O 1
ATOM 1097 N N . LYS A 1 149 ? 2.825 -14.625 -6.832 1.00 97.25 149 LYS A N 1
ATOM 1098 C CA . LYS A 1 149 ? 2.866 -15.184 -8.196 1.00 97.25 149 LYS A CA 1
ATOM 1099 C C . LYS A 1 149 ? 3.594 -14.264 -9.168 1.00 97.25 149 LYS A C 1
ATOM 1101 O O . LYS A 1 149 ? 3.846 -14.688 -10.289 1.00 97.25 149 LYS A O 1
ATOM 1106 N N . GLY A 1 150 ? 3.988 -13.067 -8.730 1.00 97.69 150 GLY A N 1
ATOM 1107 C CA . GLY A 1 150 ? 4.603 -12.038 -9.563 1.00 97.69 150 GLY A CA 1
ATOM 1108 C C . GLY A 1 150 ? 3.588 -11.274 -10.413 1.00 97.69 150 GLY A C 1
ATOM 1109 O O . GLY A 1 150 ? 3.991 -10.629 -11.376 1.00 97.69 150 GLY A O 1
ATOM 1110 N N . ALA A 1 151 ? 2.290 -11.384 -10.109 1.00 98.19 151 ALA A N 1
ATOM 1111 C CA . ALA A 1 151 ? 1.290 -10.486 -10.672 1.00 98.19 151 ALA A CA 1
ATOM 1112 C C . ALA A 1 151 ? 1.388 -9.147 -9.940 1.00 98.19 151 ALA A C 1
ATOM 1114 O O . ALA A 1 151 ? 1.501 -9.130 -8.716 1.00 98.19 151 ALA A O 1
ATOM 1115 N N . ILE A 1 152 ? 1.374 -8.057 -10.700 1.00 98.75 152 ILE A N 1
ATOM 1116 C CA . ILE A 1 152 ? 1.619 -6.707 -10.189 1.00 98.75 152 ILE A CA 1
ATOM 1117 C C . ILE A 1 152 ? 0.410 -5.854 -10.536 1.00 98.75 152 ILE A C 1
ATOM 1119 O O . ILE A 1 152 ? -0.060 -5.905 -11.675 1.00 98.75 152 ILE A O 1
ATOM 1123 N N . VAL A 1 153 ? -0.074 -5.060 -9.588 1.00 98.50 153 VAL A N 1
ATOM 1124 C CA . VAL A 1 153 ? -1.128 -4.072 -9.826 1.00 98.50 153 VAL A CA 1
ATOM 1125 C C . VAL A 1 153 ? -0.623 -2.662 -9.597 1.00 98.50 153 VAL A C 1
ATOM 1127 O O . VAL A 1 153 ? 0.341 -2.412 -8.871 1.00 98.50 153 VAL A O 1
ATOM 1130 N N . GLY A 1 154 ? -1.278 -1.722 -10.259 1.00 97.94 154 GLY A N 1
ATOM 1131 C CA . GLY A 1 154 ? -0.940 -0.319 -10.151 1.00 97.94 154 GLY A CA 1
ATOM 1132 C C . GLY A 1 154 ? -1.874 0.542 -10.978 1.00 97.94 154 GLY A C 1
ATOM 1133 O O . GLY A 1 154 ? -3.015 0.164 -11.228 1.00 97.94 154 GLY A O 1
ATOM 1134 N N . ARG A 1 155 ? -1.411 1.705 -11.423 1.00 96.75 155 ARG A N 1
ATOM 1135 C CA . ARG A 1 155 ? -2.241 2.618 -12.213 1.00 96.75 155 ARG A CA 1
ATOM 1136 C C . ARG A 1 155 ? -1.489 3.231 -13.378 1.00 96.75 155 ARG A C 1
ATOM 1138 O O . ARG A 1 155 ? -0.264 3.253 -13.398 1.00 96.75 155 ARG A O 1
ATOM 1145 N N . GLY A 1 156 ? -2.246 3.758 -14.328 1.00 96.62 156 GLY A N 1
ATOM 1146 C CA . GLY A 1 156 ? -1.730 4.581 -15.415 1.00 96.62 156 GLY A CA 1
ATOM 1147 C C . GLY A 1 156 ? -2.740 5.632 -15.850 1.00 96.62 156 GLY A C 1
ATOM 1148 O O . GLY A 1 156 ? -3.929 5.529 -15.550 1.00 96.62 156 GLY A O 1
ATOM 1149 N N . GLN A 1 157 ? -2.267 6.656 -16.547 1.00 96.25 157 GLN A N 1
ATOM 1150 C CA . GLN A 1 157 ? -3.094 7.693 -17.146 1.00 96.25 157 GLN A CA 1
ATOM 1151 C C . GLN A 1 157 ? -3.525 7.257 -18.549 1.00 96.25 157 GLN A C 1
ATOM 1153 O O . GLN A 1 157 ? -2.705 7.167 -19.459 1.00 96.25 157 GLN A O 1
ATOM 1158 N N . ALA A 1 158 ? -4.815 6.987 -18.731 1.00 96.56 158 ALA A N 1
ATOM 1159 C CA . ALA A 1 158 ? -5.384 6.680 -20.035 1.00 96.56 158 ALA A CA 1
ATOM 1160 C C . ALA A 1 158 ? -5.477 7.941 -20.900 1.00 96.56 158 ALA A C 1
ATOM 1162 O O . ALA A 1 158 ? -5.829 9.020 -20.413 1.00 96.56 158 ALA A O 1
ATOM 1163 N N . LEU A 1 159 ? -5.223 7.795 -22.196 1.00 96.38 159 LEU A N 1
ATOM 1164 C CA . LEU A 1 159 ? -5.330 8.851 -23.196 1.00 96.38 159 LEU A CA 1
ATOM 1165 C C . LEU A 1 159 ? -6.588 8.663 -24.051 1.00 96.38 159 LEU A C 1
ATOM 1167 O O . LEU A 1 159 ? -6.944 7.546 -24.424 1.00 96.38 159 LEU A O 1
ATOM 1171 N N . ALA A 1 160 ? -7.246 9.768 -24.387 1.00 94.25 160 ALA A N 1
ATOM 1172 C CA . ALA A 1 160 ? -8.277 9.815 -25.410 1.00 94.25 160 ALA A CA 1
ATOM 1173 C C . ALA A 1 160 ? -7.660 9.653 -26.814 1.00 94.25 160 ALA A C 1
ATOM 1175 O O . ALA A 1 160 ? -6.442 9.703 -26.994 1.00 94.25 160 ALA A O 1
ATOM 1176 N N . GLY A 1 161 ? -8.505 9.476 -27.835 1.00 90.62 161 GLY A N 1
ATOM 1177 C CA . GLY A 1 161 ? -8.056 9.267 -29.220 1.00 90.62 161 GLY A CA 1
ATOM 1178 C C . GLY A 1 161 ? -7.254 10.430 -29.824 1.00 90.62 161 GLY A C 1
ATOM 1179 O O . GLY A 1 161 ? -6.546 10.231 -30.806 1.00 90.62 161 GLY A O 1
ATOM 1180 N N . ASP A 1 162 ? -7.337 11.623 -29.232 1.00 93.06 162 ASP A N 1
ATOM 1181 C CA . ASP A 1 162 ? -6.550 12.810 -29.589 1.00 93.06 162 ASP A CA 1
ATOM 1182 C C . ASP A 1 162 ? -5.241 12.949 -28.783 1.00 93.06 162 ASP A C 1
ATOM 1184 O O . ASP A 1 162 ? -4.500 13.915 -28.959 1.00 93.06 162 ASP A O 1
ATOM 1188 N N . GLY A 1 163 ? -4.943 11.982 -27.909 1.00 91.94 163 GLY A N 1
ATOM 1189 C CA . GLY A 1 163 ? -3.758 11.960 -27.056 1.00 91.94 163 GLY A CA 1
ATOM 1190 C C . GLY A 1 163 ? -3.896 12.734 -25.743 1.00 91.94 163 GLY A C 1
ATOM 1191 O O . GLY A 1 163 ? -2.928 12.799 -24.986 1.00 91.94 163 GLY A O 1
ATOM 1192 N N . THR A 1 164 ? -5.061 13.311 -25.437 1.00 95.19 164 THR A N 1
ATOM 1193 C CA . THR A 1 164 ? -5.273 14.036 -24.173 1.00 95.19 164 THR A CA 1
ATOM 1194 C C . THR A 1 164 ? -5.576 13.089 -23.002 1.00 95.19 164 THR A C 1
ATOM 1196 O O . THR A 1 164 ? -6.196 12.044 -23.203 1.00 95.19 164 THR A O 1
ATOM 1199 N N . PRO A 1 165 ? -5.166 13.401 -21.757 1.00 94.56 165 PRO A N 1
ATOM 1200 C CA . PRO A 1 165 ? -5.528 12.597 -20.590 1.00 94.56 165 PRO A CA 1
ATOM 1201 C C . PRO A 1 165 ? -7.045 12.467 -20.391 1.00 94.56 165 PRO A C 1
ATOM 1203 O O . PRO A 1 165 ? -7.753 13.467 -20.316 1.00 94.56 165 PRO A O 1
ATOM 1206 N N . SER A 1 166 ? -7.524 11.233 -20.234 1.00 93.06 166 SER A N 1
ATOM 1207 C CA . SER A 1 166 ? -8.947 10.895 -20.053 1.00 93.06 166 SER A CA 1
ATOM 1208 C C . SER A 1 166 ? -9.290 10.353 -18.660 1.00 93.06 166 SER A C 1
ATOM 1210 O O . SER A 1 166 ? -10.461 10.288 -18.295 1.00 93.06 166 SER A O 1
ATOM 1212 N N . GLY A 1 167 ? -8.285 9.994 -17.855 1.00 93.19 167 GLY A N 1
ATOM 1213 C CA . GLY A 1 167 ? -8.468 9.532 -16.479 1.00 93.19 167 GLY A CA 1
ATOM 1214 C C . GLY A 1 167 ? -7.405 8.530 -16.040 1.00 93.19 167 GLY A C 1
ATOM 1215 O O . GLY A 1 167 ? -6.542 8.140 -16.824 1.00 93.19 167 GLY A O 1
ATOM 1216 N N . TRP A 1 168 ? -7.465 8.118 -14.774 1.00 95.00 168 TRP A N 1
ATOM 1217 C CA . TRP A 1 168 ? -6.613 7.057 -14.236 1.00 95.00 168 TRP A CA 1
ATOM 1218 C C . TRP A 1 168 ? -7.299 5.698 -14.363 1.00 95.00 168 TRP A C 1
ATOM 1220 O O . TRP A 1 168 ? -8.493 5.559 -14.088 1.00 95.00 168 TRP A O 1
ATOM 1230 N N . VAL A 1 169 ? -6.528 4.690 -14.758 1.00 96.44 169 VAL A N 1
ATOM 1231 C CA . VAL A 1 169 ? -6.979 3.305 -14.917 1.00 96.44 169 VAL A CA 1
ATOM 1232 C C . VAL A 1 169 ? -6.159 2.353 -14.058 1.00 96.44 169 VAL A C 1
ATOM 1234 O O . VAL A 1 169 ? -4.960 2.557 -13.876 1.00 96.44 169 VAL A O 1
ATOM 1237 N N . LEU A 1 170 ? -6.820 1.323 -13.530 1.00 97.50 170 LEU A N 1
ATOM 1238 C CA . LEU A 1 170 ? -6.206 0.212 -12.812 1.00 97.50 170 LEU A CA 1
ATOM 1239 C C . LEU A 1 170 ? -5.504 -0.702 -13.816 1.00 97.50 170 LEU A C 1
ATOM 1241 O O . LEU A 1 170 ? -6.126 -1.176 -14.771 1.00 97.50 170 LEU A O 1
ATOM 1245 N N . LEU A 1 171 ? -4.220 -0.949 -13.580 1.00 97.81 171 LEU A N 1
ATOM 1246 C CA . LEU A 1 171 ? -3.370 -1.796 -14.405 1.00 97.81 171 LEU A CA 1
ATOM 1247 C C . LEU A 1 171 ? -3.066 -3.109 -13.686 1.00 97.81 171 LEU A C 1
ATOM 1249 O O . LEU A 1 171 ? -2.789 -3.107 -12.487 1.00 97.81 171 LEU A O 1
ATOM 1253 N N . LEU A 1 172 ? -3.073 -4.211 -14.437 1.00 97.94 172 LEU A N 1
ATOM 1254 C CA . LEU A 1 172 ? -2.621 -5.527 -13.992 1.00 97.94 172 LEU A CA 1
ATOM 1255 C C . LEU A 1 172 ? -1.532 -6.038 -14.937 1.00 97.94 172 LEU A C 1
ATOM 1257 O O . LEU A 1 172 ? -1.817 -6.405 -16.075 1.00 97.94 172 LEU A O 1
ATOM 1261 N N . TRP A 1 173 ? -0.291 -6.117 -14.463 1.00 98.38 173 TRP A N 1
ATOM 1262 C CA . TRP A 1 173 ? 0.778 -6.805 -15.182 1.00 98.38 173 TRP A CA 1
ATOM 1263 C C . TRP A 1 173 ? 0.770 -8.297 -14.833 1.00 98.38 173 TRP A C 1
ATOM 1265 O O . TRP A 1 173 ? 0.910 -8.662 -13.658 1.00 98.38 173 TRP A O 1
ATOM 1275 N N . PRO A 1 174 ? 0.652 -9.187 -15.833 1.00 93.81 174 PRO A N 1
ATOM 1276 C CA . PRO A 1 174 ? 0.661 -10.620 -15.593 1.00 93.81 174 PRO A CA 1
ATOM 1277 C C . PRO A 1 174 ? 2.061 -11.119 -15.206 1.00 93.81 174 PRO A C 1
ATOM 1279 O O . PRO A 1 174 ? 3.095 -10.619 -15.666 1.00 93.81 174 PRO A O 1
ATOM 1282 N N . SER A 1 175 ? 2.088 -12.186 -14.407 1.00 88.56 175 SER A N 1
ATOM 1283 C CA . SER A 1 175 ? 3.323 -12.812 -13.919 1.00 88.56 175 SER A CA 1
ATOM 1284 C C . SER A 1 175 ? 4.238 -13.344 -15.022 1.00 88.56 175 SER A C 1
ATOM 1286 O O . SER A 1 175 ? 5.453 -13.393 -14.847 1.00 88.56 175 SER A O 1
ATOM 1288 N N . GLY 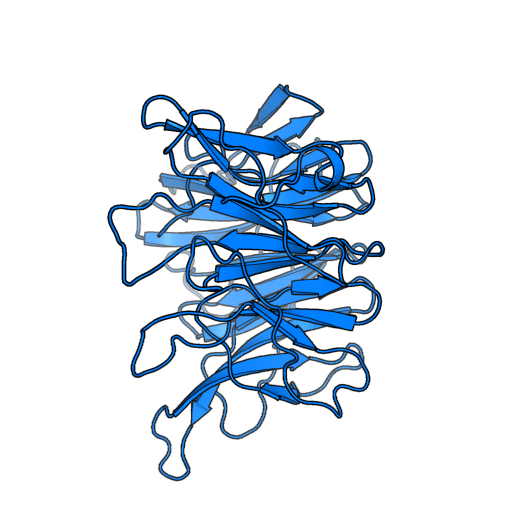A 1 176 ? 3.665 -13.731 -16.166 1.00 81.44 176 GLY A N 1
ATOM 1289 C CA . GLY A 1 176 ? 4.396 -14.270 -17.314 1.00 81.44 176 GLY A CA 1
ATOM 1290 C C . GLY A 1 176 ? 5.184 -13.234 -18.122 1.00 81.44 176 GLY A C 1
ATOM 1291 O O . GLY A 1 176 ? 5.918 -13.620 -19.026 1.00 81.44 176 GLY A O 1
ATOM 1292 N N . GLY A 1 177 ? 5.054 -11.939 -17.814 1.00 84.25 177 GLY A N 1
ATOM 1293 C CA . GLY A 1 177 ? 5.631 -10.871 -18.631 1.00 84.25 177 GLY A CA 1
ATOM 1294 C C . GLY A 1 177 ? 4.628 -10.242 -19.602 1.00 84.25 177 GLY A C 1
ATOM 1295 O O . GLY A 1 177 ? 3.486 -10.675 -19.689 1.00 84.25 177 GLY A O 1
ATOM 1296 N N . GLY A 1 178 ? 5.065 -9.214 -20.334 1.00 89.88 178 GLY A N 1
ATOM 1297 C CA . GLY A 1 178 ? 4.221 -8.468 -21.277 1.00 89.88 178 GLY A CA 1
ATOM 1298 C C . GLY A 1 178 ? 3.622 -7.174 -20.705 1.00 89.88 178 GLY A C 1
ATOM 1299 O O . GLY A 1 178 ? 3.936 -6.807 -19.563 1.00 89.88 178 GLY A O 1
ATOM 1300 N N . PRO A 1 179 ? 2.826 -6.455 -21.521 1.00 94.31 179 PRO A N 1
ATOM 1301 C CA . PRO A 1 179 ? 2.145 -5.236 -21.100 1.00 94.31 179 PRO A CA 1
ATOM 1302 C C . PRO A 1 179 ? 1.038 -5.533 -20.081 1.00 94.31 179 PRO A C 1
ATOM 1304 O O . PRO A 1 179 ? 0.571 -6.667 -19.979 1.00 94.31 179 PRO A O 1
ATOM 1307 N N . ALA A 1 180 ? 0.629 -4.514 -19.327 1.00 97.44 180 ALA A N 1
ATOM 1308 C CA . ALA A 1 180 ? -0.524 -4.625 -18.437 1.00 97.44 180 ALA A CA 1
ATOM 1309 C C . ALA A 1 180 ? -1.856 -4.691 -19.193 1.00 97.44 180 ALA A C 1
ATOM 1311 O O . ALA A 1 180 ? -2.019 -4.063 -20.239 1.00 97.44 180 ALA A O 1
ATOM 1312 N N . ASP A 1 181 ? -2.824 -5.363 -18.579 1.00 96.19 181 ASP A N 1
ATOM 1313 C CA . ASP A 1 181 ? -4.244 -5.242 -18.895 1.00 96.19 181 ASP A CA 1
ATOM 1314 C C . ASP A 1 181 ? -4.868 -4.074 -18.111 1.00 96.19 181 ASP A C 1
ATOM 1316 O O . ASP A 1 181 ? -4.445 -3.763 -16.993 1.00 96.19 181 ASP A O 1
ATOM 1320 N N . ILE A 1 182 ? -5.900 -3.443 -18.678 1.00 96.25 182 ILE A N 1
ATOM 1321 C CA . ILE A 1 182 ? -6.719 -2.438 -17.984 1.00 96.25 182 ILE A CA 1
ATOM 1322 C C . ILE A 1 182 ? -7.906 -3.145 -17.327 1.00 96.25 182 ILE A C 1
ATOM 1324 O O . ILE A 1 182 ? -8.737 -3.722 -18.026 1.00 96.25 182 ILE A O 1
ATOM 1328 N N . LEU A 1 183 ? -8.022 -3.060 -16.000 1.00 96.19 183 LEU A N 1
ATOM 1329 C CA . LEU A 1 183 ? -9.153 -3.645 -15.263 1.00 96.19 183 LEU A CA 1
ATOM 1330 C C . LEU A 1 183 ? -10.361 -2.702 -15.154 1.00 96.19 183 LEU A C 1
ATOM 1332 O O . LEU A 1 183 ? -11.489 -3.146 -14.932 1.00 96.19 183 LEU A O 1
ATOM 1336 N N . GLY A 1 184 ? -10.139 -1.395 -15.292 1.00 94.12 184 GLY A N 1
ATOM 1337 C CA . GLY A 1 184 ? -11.182 -0.379 -15.183 1.00 94.12 184 GLY A CA 1
ATOM 1338 C C . GLY A 1 184 ? -10.642 0.967 -14.701 1.00 94.12 184 GLY A C 1
ATOM 1339 O O . GLY A 1 184 ? -9.428 1.129 -14.568 1.00 94.12 184 GLY A O 1
ATOM 1340 N N . PRO A 1 185 ? -11.520 1.949 -14.444 1.00 93.75 185 PRO A N 1
ATOM 1341 C CA . PRO A 1 185 ? -11.118 3.210 -13.833 1.00 93.75 185 PRO A CA 1
ATOM 1342 C C . PRO A 1 185 ? -10.619 2.989 -12.399 1.00 93.75 185 PRO A C 1
ATOM 1344 O O . PRO A 1 185 ? -11.072 2.085 -11.700 1.00 93.75 185 PRO A O 1
ATOM 1347 N N . THR A 1 186 ? -9.710 3.848 -11.943 1.00 92.81 186 THR A N 1
ATOM 1348 C CA . THR A 1 186 ? -9.249 3.866 -10.549 1.00 92.81 186 THR A CA 1
ATOM 1349 C C . THR A 1 186 ? -9.066 5.290 -10.057 1.00 92.81 186 THR A C 1
ATOM 1351 O O . THR A 1 186 ? -8.728 6.196 -10.815 1.00 92.81 186 THR A O 1
ATOM 1354 N N . GLY A 1 187 ? -9.301 5.493 -8.769 1.00 86.56 187 GLY A N 1
ATOM 1355 C CA . GLY A 1 187 ? -8.994 6.726 -8.070 1.00 86.56 187 GLY A CA 1
ATOM 1356 C C . GLY A 1 187 ? -7.514 6.825 -7.698 1.00 86.56 187 GLY A C 1
ATOM 1357 O O . GLY A 1 187 ? -6.683 5.991 -8.052 1.00 86.56 187 GLY A O 1
ATOM 1358 N N . TYR A 1 188 ? -7.194 7.857 -6.920 1.00 73.31 188 TYR A N 1
ATOM 1359 C CA . TYR A 1 188 ? -5.825 8.159 -6.491 1.00 73.31 188 TYR A CA 1
ATOM 1360 C C . TYR A 1 188 ? -5.264 7.230 -5.392 1.00 73.31 188 TYR A C 1
ATOM 1362 O O . TYR A 1 188 ? -4.127 7.435 -4.970 1.00 73.31 188 TYR A O 1
ATOM 1370 N N . GLY A 1 189 ? -6.033 6.243 -4.919 1.00 75.62 189 GLY A N 1
ATOM 1371 C CA . GLY A 1 189 ? -5.581 5.273 -3.913 1.00 75.62 189 GLY A CA 1
ATOM 1372 C C . GLY A 1 189 ? -4.552 4.275 -4.456 1.00 75.62 189 GLY A C 1
ATOM 1373 O O . GLY A 1 189 ? -4.392 4.144 -5.669 1.00 75.62 189 GLY A O 1
ATOM 1374 N N . GLN A 1 190 ? -3.871 3.578 -3.544 1.00 89.25 190 GLN A N 1
ATOM 1375 C CA . GLN A 1 190 ? -2.973 2.464 -3.861 1.00 89.25 190 GLN A CA 1
ATOM 1376 C C . GLN A 1 190 ? -3.814 1.179 -3.950 1.00 89.25 190 GLN A C 1
ATOM 1378 O O . GLN A 1 190 ? -4.473 0.848 -2.961 1.00 89.25 190 GLN A O 1
ATOM 1383 N N . PRO A 1 191 ? -3.894 0.516 -5.120 1.00 96.75 191 PRO A N 1
ATOM 1384 C CA . PRO A 1 191 ? -4.528 -0.790 -5.222 1.00 96.75 191 PRO A CA 1
ATOM 1385 C C . PRO A 1 191 ? -3.638 -1.864 -4.598 1.00 96.75 191 PRO A C 1
ATOM 1387 O O . PRO A 1 191 ? -2.418 -1.719 -4.588 1.00 96.75 191 PRO A O 1
ATOM 1390 N N . ASP A 1 192 ? -4.252 -2.964 -4.180 1.00 98.31 192 ASP A N 1
ATOM 1391 C CA . ASP A 1 192 ? -3.545 -4.116 -3.617 1.00 98.31 192 ASP A CA 1
ATOM 1392 C C . ASP A 1 192 ? -4.117 -5.439 -4.151 1.00 98.31 192 ASP A C 1
ATOM 1394 O O . ASP A 1 192 ? -5.248 -5.477 -4.654 1.00 98.31 192 ASP A O 1
ATOM 1398 N N . ILE A 1 193 ? -3.327 -6.514 -4.113 1.00 98.56 193 ILE A N 1
ATOM 1399 C CA . ILE A 1 193 ? -3.628 -7.807 -4.731 1.00 98.56 193 ILE A CA 1
ATOM 1400 C C . ILE A 1 193 ? -3.284 -8.995 -3.822 1.00 98.56 193 ILE A C 1
ATOM 1402 O O . ILE A 1 193 ? -2.149 -9.177 -3.401 1.00 98.56 193 ILE A O 1
ATOM 1406 N N . ASP A 1 194 ? -4.252 -9.894 -3.619 1.00 98.44 194 ASP A N 1
ATOM 1407 C CA . ASP A 1 194 ? -4.036 -11.123 -2.845 1.00 98.44 194 ASP A CA 1
ATOM 1408 C C . ASP A 1 194 ? -3.370 -12.253 -3.670 1.00 98.44 1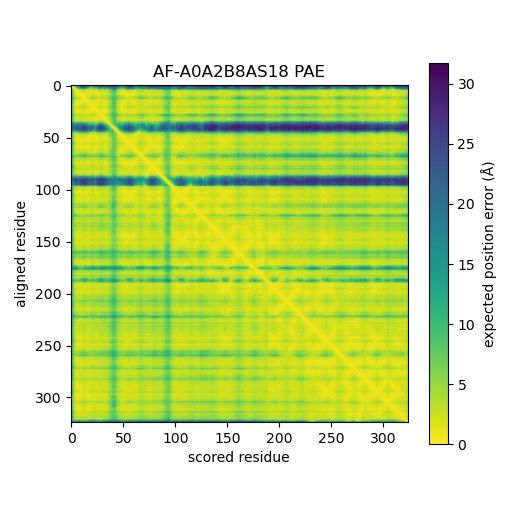94 ASP A C 1
ATOM 1410 O O . ASP A 1 194 ? -3.203 -12.197 -4.900 1.00 98.44 194 ASP A O 1
ATOM 1414 N N . GLU A 1 195 ? -3.035 -13.364 -3.009 1.00 98.00 195 GLU A N 1
ATOM 1415 C CA . GLU A 1 195 ? -2.408 -14.528 -3.650 1.00 98.00 195 GLU A CA 1
ATOM 1416 C C . GLU A 1 195 ? -3.330 -15.282 -4.612 1.00 98.00 195 GLU A C 1
ATOM 1418 O O . GLU A 1 195 ? -2.889 -16.073 -5.459 1.00 98.00 195 GLU A O 1
ATOM 1423 N N . ARG A 1 196 ? -4.640 -15.064 -4.519 1.00 96.88 196 ARG A N 1
ATOM 1424 C CA . ARG A 1 196 ? -5.637 -15.609 -5.449 1.00 96.88 196 ARG A CA 1
ATOM 1425 C C . ARG A 1 196 ? -5.841 -14.689 -6.655 1.00 96.88 196 ARG A C 1
ATOM 1427 O O . ARG A 1 196 ? -6.434 -15.124 -7.644 1.00 96.88 196 ARG A O 1
ATOM 1434 N N . GLY A 1 197 ? -5.271 -13.487 -6.622 1.00 97.25 197 GLY A N 1
ATOM 1435 C CA . GLY A 1 197 ? -5.401 -12.455 -7.634 1.00 97.25 197 GLY A CA 1
ATOM 1436 C C . GLY A 1 197 ? -6.652 -11.597 -7.466 1.00 97.25 197 GLY A C 1
ATOM 1437 O O . GLY A 1 197 ? -7.055 -10.949 -8.426 1.00 97.25 197 GLY A O 1
ATOM 1438 N N . ARG A 1 198 ? -7.307 -11.590 -6.306 1.00 97.88 198 ARG A N 1
ATOM 1439 C CA . ARG A 1 198 ? -8.313 -10.569 -6.020 1.00 97.88 198 ARG A CA 1
ATOM 1440 C C . ARG A 1 198 ? -7.603 -9.232 -5.880 1.00 97.88 198 ARG A C 1
ATOM 1442 O O . ARG A 1 198 ? -6.682 -9.119 -5.082 1.00 97.88 198 ARG A O 1
ATOM 1449 N N . VAL A 1 199 ? -8.059 -8.241 -6.635 1.00 98.31 199 VAL A N 1
ATOM 1450 C CA . VAL A 1 199 ? -7.550 -6.869 -6.563 1.00 98.31 199 VAL A CA 1
ATOM 1451 C C . VAL A 1 199 ? -8.556 -6.022 -5.806 1.00 98.31 199 VAL A C 1
ATOM 1453 O O . VAL A 1 199 ? -9.748 -6.112 -6.097 1.00 98.31 199 VAL A O 1
ATOM 1456 N N . VAL A 1 200 ? -8.098 -5.199 -4.870 1.00 98.25 200 VAL A N 1
ATOM 1457 C CA . VAL A 1 200 ? -8.908 -4.171 -4.206 1.00 98.25 200 VAL A CA 1
ATOM 1458 C C . VAL A 1 200 ? -8.406 -2.791 -4.593 1.00 98.25 200 VAL A C 1
ATOM 1460 O O . VAL A 1 200 ? -7.207 -2.581 -4.760 1.00 98.25 200 VAL A O 1
ATOM 1463 N N . ALA A 1 201 ? -9.323 -1.844 -4.763 1.00 97.25 201 ALA A N 1
ATOM 1464 C CA . ALA A 1 201 ? -8.967 -0.460 -5.042 1.00 97.25 201 ALA A CA 1
ATOM 1465 C C . ALA A 1 201 ? -10.091 0.493 -4.623 1.00 97.25 201 ALA A C 1
ATOM 1467 O O . ALA A 1 201 ? -11.073 0.122 -3.975 1.00 97.25 201 ALA A O 1
ATOM 1468 N N . THR A 1 202 ? -9.942 1.751 -5.025 1.00 95.62 202 THR A N 1
ATOM 1469 C CA . THR A 1 202 ? -10.939 2.801 -4.833 1.00 95.62 202 THR A CA 1
ATOM 1470 C C . THR A 1 202 ? -11.260 3.422 -6.181 1.00 95.62 202 THR A C 1
ATOM 1472 O O . THR A 1 202 ? -10.345 3.739 -6.934 1.00 95.62 202 THR A O 1
ATOM 1475 N N . MET A 1 203 ? -12.537 3.628 -6.481 1.00 94.75 203 MET A N 1
ATOM 1476 C CA . MET A 1 203 ? -12.975 4.306 -7.703 1.00 94.75 203 MET A CA 1
ATOM 1477 C C . MET A 1 203 ? -12.620 5.801 -7.680 1.00 94.75 203 MET A C 1
ATOM 1479 O O . MET A 1 203 ? -12.417 6.380 -6.603 1.00 94.75 203 MET A O 1
ATOM 1483 N N . PRO A 1 204 ? -12.555 6.465 -8.850 1.00 93.38 204 PRO A N 1
ATOM 1484 C CA . PRO A 1 204 ? -12.535 7.921 -8.902 1.00 93.38 204 PRO A CA 1
ATOM 1485 C C . PRO A 1 204 ? -13.714 8.523 -8.115 1.00 93.38 204 PRO A C 1
ATOM 1487 O O . PRO A 1 204 ? -14.748 7.865 -7.980 1.00 93.38 204 PRO A O 1
ATOM 1490 N N . PRO A 1 205 ? -13.584 9.761 -7.606 1.00 93.12 205 PRO A N 1
ATOM 1491 C CA . PRO A 1 205 ? -14.713 10.460 -7.007 1.00 93.12 205 PRO A CA 1
ATOM 1492 C C . PRO A 1 205 ? -15.866 10.553 -8.004 1.00 93.12 205 PRO A C 1
ATOM 1494 O O . PRO A 1 205 ? -15.647 10.899 -9.167 1.00 93.12 205 PRO A O 1
ATOM 1497 N N . ASP A 1 206 ? -17.083 10.285 -7.543 1.00 92.50 206 ASP A N 1
ATOM 1498 C CA . ASP A 1 206 ? -18.278 10.558 -8.331 1.00 92.50 206 ASP A CA 1
ATOM 1499 C C . ASP A 1 206 ? -18.348 12.057 -8.670 1.00 92.50 206 ASP A C 1
ATOM 1501 O O . ASP A 1 206 ? -18.156 12.914 -7.805 1.00 92.50 206 ASP A O 1
ATOM 1505 N N . ALA A 1 207 ? -18.624 12.385 -9.932 1.00 90.75 207 ALA A N 1
ATOM 1506 C CA . ALA A 1 207 ? -18.542 13.762 -10.423 1.00 90.75 207 ALA A CA 1
ATOM 1507 C C . ALA A 1 207 ? -19.594 14.700 -9.805 1.00 90.75 207 ALA A C 1
ATOM 1509 O O . ALA A 1 207 ? -19.414 15.916 -9.830 1.00 90.75 207 ALA A O 1
ATOM 1510 N N . THR A 1 208 ? -20.686 14.151 -9.266 1.00 91.19 208 THR A N 1
ATOM 1511 C CA . THR A 1 208 ? -21.796 14.935 -8.706 1.00 91.19 208 THR A CA 1
ATOM 1512 C C . THR A 1 208 ? -21.676 15.069 -7.194 1.00 91.19 208 THR A C 1
ATOM 1514 O O . THR A 1 208 ? -21.883 16.142 -6.637 1.00 91.19 208 THR A O 1
ATOM 1517 N N . THR A 1 209 ? -21.360 13.966 -6.524 1.00 91.19 209 THR A N 1
ATOM 1518 C CA . THR A 1 209 ? -21.390 13.856 -5.063 1.00 91.19 209 THR A CA 1
ATOM 1519 C C . THR A 1 209 ? -20.002 13.923 -4.431 1.00 91.19 209 THR A C 1
ATOM 1521 O O . THR A 1 209 ? -19.886 14.138 -3.227 1.00 91.19 209 THR A O 1
ATOM 1524 N N . GLY A 1 210 ? -18.939 13.711 -5.212 1.00 92.06 210 GLY A N 1
ATOM 1525 C CA . GLY A 1 210 ? -17.563 13.602 -4.726 1.00 92.06 210 GLY A CA 1
ATOM 1526 C C . GLY A 1 210 ? -17.277 12.331 -3.916 1.00 92.06 210 GLY A C 1
ATOM 1527 O O . GLY A 1 210 ? -16.127 12.113 -3.527 1.00 92.06 210 GLY A O 1
ATOM 1528 N N . LEU A 1 211 ? -18.288 11.491 -3.662 1.00 93.50 211 LEU A N 1
ATOM 1529 C CA . LEU A 1 211 ? -18.157 10.258 -2.887 1.00 93.50 211 LEU A CA 1
ATOM 1530 C C . LEU A 1 211 ? -17.261 9.256 -3.616 1.00 93.50 211 LEU A C 1
ATOM 1532 O O . LEU A 1 211 ? -17.205 9.229 -4.847 1.00 93.50 211 LEU A O 1
ATOM 1536 N N . ARG A 1 212 ? -16.565 8.411 -2.853 1.00 92.88 212 ARG A N 1
ATOM 1537 C CA . ARG A 1 212 ? -15.684 7.372 -3.406 1.00 92.88 212 ARG A CA 1
ATOM 1538 C C . ARG A 1 212 ? -16.188 5.989 -3.041 1.00 92.88 212 ARG A C 1
ATOM 1540 O O . ARG A 1 212 ? -16.650 5.779 -1.924 1.00 92.88 212 ARG A O 1
ATOM 1547 N N . LYS A 1 213 ? -16.081 5.047 -3.975 1.00 94.38 213 LYS A N 1
ATOM 1548 C CA . LYS A 1 213 ? -16.500 3.658 -3.768 1.00 94.38 213 LYS A CA 1
ATOM 1549 C C . LYS A 1 213 ? -15.294 2.741 -3.647 1.00 94.38 213 LYS A C 1
ATOM 1551 O O . LYS A 1 213 ? -14.396 2.771 -4.490 1.00 94.38 213 LYS A O 1
ATOM 1556 N N . ALA A 1 214 ? -15.298 1.929 -2.596 1.00 96.00 214 ALA A N 1
ATOM 1557 C CA . ALA A 1 214 ? -14.392 0.805 -2.447 1.00 96.00 214 ALA A CA 1
ATOM 1558 C C . ALA A 1 214 ? -14.851 -0.327 -3.376 1.00 96.00 214 ALA A C 1
ATOM 1560 O O . ALA A 1 214 ? -16.046 -0.613 -3.474 1.00 96.00 214 ALA A O 1
ATOM 1561 N N . VAL A 1 215 ? -13.907 -0.938 -4.085 1.00 96.94 215 VAL A N 1
ATOM 1562 C CA . VAL A 1 215 ? -14.199 -1.916 -5.137 1.00 96.94 215 VAL A CA 1
ATOM 1563 C C . VAL A 1 215 ? -13.228 -3.083 -5.093 1.00 96.94 215 VAL A C 1
ATOM 1565 O O . VAL A 1 215 ? -12.103 -2.953 -4.602 1.00 96.94 215 VAL A O 1
ATOM 1568 N N . HIS A 1 216 ? -13.650 -4.213 -5.655 1.00 97.44 216 HIS A N 1
ATOM 1569 C CA . HIS A 1 216 ? -12.754 -5.323 -5.945 1.00 97.44 216 HIS A CA 1
ATOM 1570 C C . HIS A 1 216 ? -12.985 -5.923 -7.335 1.00 97.44 216 HIS A C 1
ATOM 1572 O O . HIS A 1 216 ? -14.059 -5.803 -7.923 1.00 97.44 216 HIS A O 1
ATOM 1578 N N . TRP A 1 217 ? -11.967 -6.620 -7.833 1.00 97.38 217 TRP A N 1
ATOM 1579 C CA . TRP A 1 217 ? -12.027 -7.447 -9.033 1.00 97.38 217 TRP A CA 1
ATOM 1580 C C . TRP A 1 217 ? -11.542 -8.847 -8.691 1.00 97.38 217 TRP A C 1
ATOM 1582 O O . TRP A 1 217 ? -10.514 -9.020 -8.037 1.00 97.38 217 TRP A O 1
ATOM 1592 N N . ASP A 1 218 ? -12.264 -9.853 -9.167 1.00 95.69 218 ASP A N 1
ATOM 1593 C CA . ASP A 1 218 ? -11.899 -11.256 -9.013 1.00 95.69 218 ASP A CA 1
ATOM 1594 C C . ASP A 1 218 ? -11.506 -11.860 -10.360 1.00 95.69 218 ASP A C 1
ATOM 1596 O O . ASP A 1 218 ? -12.078 -11.530 -11.403 1.00 95.69 218 ASP A O 1
ATOM 1600 N N . ARG A 1 219 ? -10.558 -12.805 -10.345 1.00 94.00 219 ARG A N 1
ATOM 1601 C CA . ARG A 1 219 ? -10.254 -13.622 -11.527 1.00 94.00 219 ARG A CA 1
ATOM 1602 C C . ARG A 1 219 ? -11.528 -14.336 -12.015 1.00 94.00 219 ARG A C 1
ATOM 1604 O O . ARG A 1 219 ? -12.301 -14.815 -11.186 1.00 94.00 219 ARG A O 1
ATOM 1611 N N . PRO A 1 220 ? -11.725 -14.493 -13.336 1.00 94.19 220 PRO A N 1
ATOM 1612 C CA . PRO A 1 220 ? -10.795 -14.176 -14.426 1.00 94.19 220 PRO A CA 1
ATOM 1613 C C . PRO A 1 220 ? -10.857 -12.717 -14.929 1.00 94.19 220 PRO A C 1
ATOM 1615 O O . PRO A 1 220 ? -10.419 -12.463 -16.044 1.00 94.19 220 PRO A O 1
ATOM 1618 N N . TYR A 1 221 ? -11.387 -11.775 -14.139 1.00 94.75 221 TYR A N 1
ATOM 1619 C CA . TYR A 1 221 ? -11.552 -10.352 -14.485 1.00 94.75 221 TYR A CA 1
ATOM 1620 C C . TYR A 1 221 ? -12.462 -10.094 -15.694 1.00 94.75 221 TYR A C 1
ATOM 1622 O O . TYR A 1 221 ? -12.370 -9.070 -16.360 1.00 94.75 221 TYR A O 1
ATOM 1630 N N . THR A 1 222 ? -13.363 -11.033 -15.986 1.00 89.50 222 THR A N 1
ATOM 1631 C CA . THR A 1 222 ? -14.377 -10.878 -17.040 1.00 89.50 222 THR A CA 1
ATOM 1632 C C . THR A 1 222 ? -15.535 -9.985 -16.606 1.00 89.50 222 THR A C 1
ATOM 1634 O O . THR A 1 222 ? -16.249 -9.453 -17.450 1.00 89.50 222 THR A O 1
ATOM 1637 N N . ALA A 1 223 ? -15.747 -9.853 -15.296 1.00 87.81 223 ALA A N 1
ATOM 1638 C CA . ALA A 1 223 ? -16.640 -8.860 -14.722 1.00 87.81 223 ALA A CA 1
ATOM 1639 C C . ALA A 1 223 ? -15.849 -7.576 -14.438 1.00 87.81 223 ALA A C 1
ATOM 1641 O O . ALA A 1 223 ? -14.676 -7.642 -14.064 1.00 87.81 223 ALA A O 1
ATOM 1642 N N . GLY A 1 224 ? -16.500 -6.423 -14.608 1.00 90.00 224 GLY A N 1
ATOM 1643 C CA . GLY A 1 224 ? -15.948 -5.141 -14.174 1.00 90.00 224 GLY A CA 1
ATOM 1644 C C . GLY A 1 224 ? -15.837 -5.043 -12.649 1.00 90.00 224 GLY A C 1
ATOM 1645 O O . GLY A 1 224 ? -16.045 -6.021 -11.929 1.00 90.00 224 GLY A O 1
ATOM 1646 N N . ALA A 1 225 ? -15.528 -3.841 -12.166 1.00 94.50 225 ALA A N 1
ATOM 1647 C CA . ALA A 1 225 ? -15.415 -3.562 -10.739 1.00 94.50 225 ALA A CA 1
ATOM 1648 C C . ALA A 1 225 ? -16.691 -3.973 -9.989 1.00 94.50 225 ALA A C 1
ATOM 1650 O O . ALA A 1 225 ? -17.796 -3.608 -10.393 1.00 94.50 225 ALA A O 1
ATOM 1651 N N . VAL A 1 226 ? -16.531 -4.704 -8.889 1.00 96.31 226 VAL A N 1
ATOM 1652 C CA . VAL A 1 226 ? -17.617 -4.998 -7.953 1.00 96.31 226 VAL A CA 1
ATOM 1653 C C . VAL A 1 226 ? -17.546 -3.978 -6.827 1.00 96.31 226 VAL A C 1
ATOM 1655 O O . VAL A 1 226 ? -16.569 -3.942 -6.077 1.00 96.31 226 VAL A O 1
ATOM 1658 N N . GLU A 1 227 ? -18.568 -3.131 -6.731 1.00 96.06 227 GLU A N 1
ATOM 1659 C CA . GLU A 1 227 ? -18.709 -2.169 -5.637 1.00 96.06 227 GLU A CA 1
ATOM 1660 C C . GLU A 1 227 ? -19.014 -2.876 -4.320 1.00 96.06 227 GLU A C 1
ATOM 1662 O O . GLU A 1 227 ? -19.815 -3.810 -4.263 1.00 96.06 227 GLU A O 1
ATOM 1667 N N . VAL A 1 228 ? -18.364 -2.409 -3.255 1.00 97.00 228 VAL A N 1
ATOM 1668 C CA . VAL A 1 228 ? -18.643 -2.840 -1.889 1.00 97.00 228 VAL A CA 1
ATOM 1669 C C . VAL A 1 228 ? -19.356 -1.712 -1.162 1.00 97.00 228 VAL A C 1
ATOM 1671 O O . VAL A 1 228 ? -18.844 -0.593 -1.072 1.00 97.00 228 VAL A O 1
ATOM 1674 N N . ASP A 1 229 ? -20.536 -2.020 -0.627 1.00 95.81 229 ASP A N 1
ATOM 1675 C CA . ASP A 1 229 ? -21.309 -1.079 0.176 1.00 95.81 229 ASP A CA 1
ATOM 1676 C C . ASP A 1 229 ? -20.502 -0.649 1.406 1.00 95.81 229 ASP A C 1
ATOM 1678 O O . ASP A 1 229 ? -20.213 -1.442 2.306 1.00 95.81 229 ASP A O 1
ATOM 1682 N N . GLY A 1 230 ? -20.119 0.628 1.423 1.00 96.12 230 GLY A N 1
ATOM 1683 C CA . GLY A 1 230 ? -19.410 1.236 2.540 1.00 96.12 230 GLY A CA 1
ATOM 1684 C C . GLY A 1 230 ? -20.314 1.505 3.745 1.00 96.12 230 GLY A C 1
ATOM 1685 O O . GLY A 1 230 ? -21.519 1.252 3.744 1.00 96.12 230 GLY A O 1
ATOM 1686 N N . LEU A 1 231 ? -19.727 2.100 4.779 1.00 96.81 231 LEU A N 1
ATOM 1687 C CA . LEU A 1 231 ? -20.433 2.440 6.012 1.00 96.81 231 LEU A CA 1
ATOM 1688 C C . LEU A 1 231 ? -21.515 3.510 5.773 1.00 96.81 231 LEU A C 1
ATOM 1690 O O . LEU A 1 231 ? -21.234 4.586 5.237 1.00 96.81 231 LEU A O 1
ATOM 1694 N N . ALA A 1 232 ? -22.747 3.243 6.219 1.00 94.81 232 ALA A N 1
ATOM 1695 C CA . ALA A 1 232 ? -23.894 4.143 6.043 1.00 94.81 232 ALA A CA 1
ATOM 1696 C C . ALA A 1 232 ? -23.659 5.531 6.662 1.00 94.81 232 ALA A C 1
ATOM 1698 O O . ALA A 1 232 ? -23.970 6.545 6.039 1.00 94.81 232 ALA A O 1
ATOM 1699 N N . ALA A 1 233 ? -23.003 5.570 7.825 1.00 93.44 233 ALA A N 1
ATOM 1700 C CA . ALA A 1 233 ? -22.585 6.789 8.512 1.00 93.44 233 ALA A CA 1
ATOM 1701 C C . ALA A 1 233 ? -21.711 7.723 7.638 1.00 93.44 233 ALA A C 1
ATOM 1703 O O . ALA A 1 233 ? -21.619 8.918 7.902 1.00 93.44 233 ALA A O 1
ATOM 1704 N N . PHE A 1 234 ? -21.097 7.200 6.573 1.00 95.38 234 PHE A N 1
ATOM 1705 C CA . PHE A 1 234 ? -20.272 7.944 5.617 1.00 95.38 234 PHE A CA 1
ATOM 1706 C C . PHE A 1 234 ? -20.911 8.012 4.222 1.00 95.38 234 PHE A C 1
ATOM 1708 O O . PHE A 1 234 ? -20.203 8.129 3.226 1.00 95.38 234 PHE A O 1
ATOM 1715 N N . ALA A 1 235 ? -22.240 7.887 4.122 1.00 94.81 235 ALA A N 1
ATOM 1716 C CA . ALA A 1 235 ? -22.970 7.786 2.851 1.00 94.81 235 ALA A CA 1
ATOM 1717 C C . ALA A 1 235 ? -22.454 6.647 1.941 1.00 94.81 235 ALA A C 1
ATOM 1719 O O . ALA A 1 235 ? -22.514 6.718 0.711 1.00 94.81 235 ALA A O 1
ATOM 1720 N N . GLY A 1 236 ? -21.898 5.592 2.548 1.00 95.19 236 GLY A N 1
ATOM 1721 C CA . GLY A 1 236 ? -21.254 4.494 1.835 1.00 95.19 236 GLY A CA 1
ATOM 1722 C C . GLY A 1 236 ? -19.993 4.907 1.070 1.00 95.19 236 GLY A C 1
ATOM 1723 O O . GLY A 1 236 ? -19.666 4.251 0.079 1.00 95.19 236 GLY A O 1
ATOM 1724 N N . SER A 1 237 ? -19.341 6.005 1.467 1.00 96.06 237 SER A N 1
ATOM 1725 C CA . SER A 1 237 ? -18.099 6.504 0.877 1.00 96.06 237 SER A CA 1
ATOM 1726 C C . SER A 1 237 ? -16.870 6.037 1.653 1.00 96.06 237 SER A C 1
ATOM 1728 O O . SER A 1 237 ? -16.851 6.031 2.886 1.00 96.06 237 SER A O 1
ATOM 1730 N N . GLY A 1 238 ? -15.822 5.670 0.922 1.00 95.00 238 GLY A N 1
ATOM 1731 C CA . GLY A 1 238 ? -14.554 5.242 1.496 1.00 95.00 238 GLY A CA 1
ATOM 1732 C C . GLY A 1 238 ? -13.586 4.683 0.460 1.00 95.00 238 GLY A C 1
ATOM 1733 O O . GLY A 1 238 ? -13.787 4.806 -0.750 1.00 95.00 238 GLY A O 1
ATOM 1734 N N . SER A 1 239 ? -12.523 4.062 0.957 1.00 95.69 239 SER A N 1
ATOM 1735 C CA . SER A 1 239 ? -11.464 3.438 0.170 1.00 95.69 239 SER A CA 1
ATOM 1736 C C . SER A 1 239 ? -11.103 2.056 0.696 1.00 95.69 239 SER A C 1
ATOM 1738 O O . SER A 1 239 ? -11.214 1.791 1.894 1.00 95.69 239 SER A O 1
ATOM 1740 N N . PHE A 1 240 ? -10.602 1.204 -0.197 1.00 97.06 240 PHE A N 1
ATOM 1741 C CA . PHE A 1 240 ? -9.766 0.055 0.155 1.00 97.06 240 PHE A CA 1
ATOM 1742 C C . PHE A 1 240 ? -8.315 0.336 -0.212 1.00 97.06 240 PHE A C 1
ATOM 1744 O O . PHE A 1 240 ? -8.056 1.072 -1.171 1.00 97.06 240 PHE A O 1
ATOM 1751 N N . ARG A 1 241 ? -7.401 -0.225 0.585 1.00 94.69 241 ARG A N 1
ATOM 1752 C CA . ARG A 1 241 ? -5.960 -0.003 0.451 1.00 94.69 241 ARG A CA 1
ATOM 1753 C C . ARG A 1 241 ? -5.129 -1.272 0.583 1.00 94.69 241 ARG A C 1
ATOM 1755 O O . ARG A 1 241 ? -4.232 -1.435 -0.223 1.00 94.69 241 ARG A O 1
ATOM 1762 N N . GLY A 1 242 ? -5.431 -2.134 1.553 1.00 97.25 242 GLY A N 1
ATOM 1763 C CA . GLY A 1 242 ? -4.672 -3.365 1.790 1.00 97.25 242 GLY A CA 1
ATOM 1764 C C . GLY A 1 242 ? -5.575 -4.589 1.818 1.00 97.25 242 GLY A C 1
ATOM 1765 O O . GLY A 1 242 ? -6.692 -4.513 2.334 1.00 97.25 242 GLY A O 1
ATOM 1766 N N . ILE A 1 243 ? -5.114 -5.716 1.292 1.00 98.69 243 ILE A N 1
ATOM 1767 C CA . ILE A 1 243 ? -5.778 -7.015 1.354 1.00 98.69 243 ILE A CA 1
ATOM 1768 C C . ILE A 1 243 ? -4.802 -8.074 1.863 1.00 98.69 243 ILE A C 1
ATOM 1770 O O . ILE A 1 243 ? -3.690 -8.221 1.379 1.00 98.69 243 ILE A O 1
ATOM 1774 N N . SER A 1 244 ? -5.243 -8.864 2.838 1.00 98.31 244 SER A N 1
ATOM 1775 C CA . SER A 1 244 ? -4.441 -9.959 3.376 1.00 98.31 244 SER A CA 1
ATOM 1776 C C . SER A 1 244 ? -4.108 -10.983 2.279 1.00 98.31 244 SER A C 1
ATOM 1778 O O . SER A 1 244 ? -5.016 -11.307 1.497 1.00 98.31 244 SER A O 1
ATOM 1780 N N . PRO A 1 245 ? -2.912 -11.596 2.284 1.00 97.75 245 PRO A N 1
ATOM 1781 C CA . PRO A 1 245 ? -2.478 -12.492 1.213 1.00 97.75 245 PRO A CA 1
ATOM 1782 C C . PRO A 1 245 ? -3.442 -13.649 0.901 1.00 97.75 245 PRO A C 1
ATOM 1784 O O . PRO A 1 245 ? -3.621 -14.008 -0.265 1.00 97.75 245 PRO A O 1
ATOM 1787 N N . SER A 1 246 ? -4.098 -14.235 1.910 1.00 97.25 246 SER A N 1
ATOM 1788 C CA . SER A 1 246 ? -4.875 -15.477 1.753 1.00 97.25 246 SER A CA 1
ATOM 1789 C C . SER A 1 246 ? -6.294 -15.425 2.328 1.00 97.25 246 SER A C 1
ATOM 1791 O O . SER A 1 246 ? -7.184 -16.138 1.837 1.00 97.25 246 SER A O 1
ATOM 1793 N N . SER A 1 247 ? -6.528 -14.626 3.373 1.00 97.00 247 SER A N 1
ATOM 1794 C CA . SER A 1 247 ? -7.775 -14.634 4.153 1.00 97.00 247 SER A CA 1
ATOM 1795 C C . SER A 1 247 ? -8.889 -13.761 3.565 1.00 97.00 247 SER A C 1
ATOM 1797 O O . SER A 1 247 ? -10.049 -13.924 3.941 1.00 97.00 247 SER A O 1
ATOM 1799 N N . ARG A 1 248 ? -8.562 -12.912 2.576 1.00 96.94 248 ARG A N 1
ATOM 1800 C CA . ARG A 1 248 ? -9.431 -11.881 1.969 1.00 96.94 248 ARG A CA 1
ATOM 1801 C C . ARG A 1 248 ? -9.859 -10.761 2.921 1.00 96.94 248 ARG A C 1
ATOM 1803 O O . ARG A 1 248 ? -10.794 -10.033 2.594 1.00 96.94 248 ARG A O 1
ATOM 1810 N N . LEU A 1 249 ? -9.219 -10.629 4.078 1.00 98.62 249 LEU A N 1
ATOM 1811 C CA . LEU A 1 249 ? -9.433 -9.495 4.965 1.00 98.62 249 LEU A CA 1
ATOM 1812 C C . LEU A 1 249 ? -8.921 -8.229 4.277 1.00 98.62 249 LEU A C 1
ATOM 1814 O O . LEU A 1 249 ? -7.800 -8.220 3.782 1.00 98.62 249 LEU A O 1
ATOM 1818 N N . VAL A 1 250 ? -9.732 -7.178 4.232 1.00 98.69 250 VAL A N 1
ATOM 1819 C CA . VAL A 1 250 ? -9.395 -5.926 3.547 1.00 98.69 250 VAL A CA 1
ATOM 1820 C C . VAL A 1 250 ? -9.426 -4.770 4.532 1.00 98.69 250 VAL A C 1
ATOM 1822 O O . VAL A 1 250 ? -10.378 -4.630 5.299 1.00 98.69 250 VAL A O 1
ATOM 1825 N N . ALA A 1 251 ? -8.393 -3.941 4.477 1.00 98.50 251 ALA A N 1
ATOM 1826 C CA . ALA A 1 251 ? -8.223 -2.712 5.229 1.00 98.50 251 ALA A CA 1
ATOM 1827 C C . ALA A 1 251 ? -8.532 -1.489 4.356 1.00 98.50 251 ALA A C 1
ATOM 1829 O O . ALA A 1 251 ? -8.261 -1.461 3.147 1.00 98.50 251 ALA A O 1
ATOM 1830 N N . GLY A 1 252 ? -9.076 -0.446 4.976 1.00 97.50 252 GLY A N 1
ATOM 1831 C CA . GLY A 1 252 ? -9.292 0.822 4.302 1.00 97.50 252 GLY A CA 1
ATOM 1832 C C . GLY A 1 252 ? -9.774 1.936 5.220 1.00 97.50 252 GLY A C 1
ATOM 1833 O O . GLY A 1 252 ? -9.730 1.833 6.446 1.00 97.50 252 GLY A O 1
ATOM 1834 N N . THR A 1 253 ? -10.302 2.996 4.612 1.00 96.75 253 THR A N 1
ATOM 1835 C CA . THR A 1 253 ? -10.738 4.194 5.338 1.00 96.75 253 THR A CA 1
ATOM 1836 C C . THR A 1 253 ? -12.101 4.649 4.841 1.00 96.75 253 THR A C 1
ATOM 1838 O O . THR A 1 253 ? -12.295 4.850 3.644 1.00 96.75 253 THR A O 1
ATOM 1841 N N . ALA A 1 254 ? -13.043 4.854 5.753 1.00 97.06 254 ALA A N 1
ATOM 1842 C CA . ALA A 1 254 ? -14.295 5.541 5.488 1.00 97.06 254 ALA A CA 1
ATOM 1843 C C . ALA A 1 254 ? -14.118 7.050 5.682 1.00 97.06 254 ALA A C 1
ATOM 1845 O O . ALA A 1 254 ? -13.500 7.508 6.645 1.00 97.06 254 ALA A O 1
ATOM 1846 N N . PHE A 1 255 ? -14.659 7.830 4.754 1.00 94.69 255 PHE A N 1
ATOM 1847 C CA . PHE A 1 255 ? -14.648 9.289 4.812 1.00 94.69 255 PHE A CA 1
ATOM 1848 C C . PHE A 1 255 ? -15.766 9.836 3.927 1.00 94.69 255 PHE A C 1
ATOM 1850 O O . PHE A 1 255 ? -16.108 9.244 2.899 1.00 94.69 255 PHE A O 1
ATOM 1857 N N . ASN A 1 256 ? -16.313 10.990 4.306 1.00 92.75 256 ASN A N 1
ATOM 1858 C CA . ASN A 1 256 ? -17.361 11.658 3.548 1.00 92.75 256 ASN A CA 1
ATOM 1859 C C . ASN A 1 256 ? -16.881 13.048 3.097 1.00 92.75 256 ASN A C 1
ATOM 1861 O O . ASN A 1 256 ? -16.864 13.973 3.903 1.00 92.75 256 ASN A O 1
ATOM 1865 N N . PRO A 1 257 ? -16.523 13.226 1.813 1.00 87.75 257 PRO A N 1
ATOM 1866 C CA . PRO A 1 257 ? -16.110 14.525 1.279 1.00 87.75 257 PRO A CA 1
ATOM 1867 C C . PRO A 1 257 ? -17.164 15.633 1.412 1.00 87.75 257 PRO A C 1
ATOM 1869 O O . PRO A 1 257 ? -16.803 16.806 1.421 1.00 87.75 257 PRO A O 1
ATOM 1872 N N . ALA A 1 258 ? -18.448 15.279 1.523 1.00 88.19 258 ALA A N 1
ATOM 1873 C CA . ALA A 1 258 ? -19.536 16.233 1.733 1.00 88.19 258 ALA A CA 1
ATOM 1874 C C . ALA A 1 258 ? -19.710 16.645 3.210 1.00 88.19 258 ALA A C 1
ATOM 1876 O O . ALA A 1 258 ? -20.471 17.567 3.496 1.00 88.19 258 ALA A O 1
ATOM 1877 N N . ASP A 1 259 ? -19.011 15.986 4.138 1.00 90.06 259 ASP A N 1
ATOM 1878 C CA . ASP A 1 259 ? -19.013 16.276 5.575 1.00 90.06 259 ASP A CA 1
ATOM 1879 C C . ASP A 1 259 ? -17.563 16.370 6.091 1.00 90.06 259 ASP A C 1
ATOM 1881 O O . ASP A 1 259 ? -17.084 15.479 6.794 1.00 90.06 259 ASP A O 1
ATOM 1885 N N . PRO A 1 260 ? -16.816 17.430 5.722 1.00 84.06 260 PRO A N 1
ATOM 1886 C CA . PRO A 1 260 ? -15.400 17.560 6.071 1.00 84.06 260 PRO A CA 1
ATOM 1887 C C . PRO A 1 260 ? -15.149 17.736 7.577 1.00 84.06 260 PRO A C 1
ATOM 1889 O O . PRO A 1 260 ? -14.006 17.637 8.011 1.00 84.06 260 PRO A O 1
ATOM 1892 N N . GLY A 1 261 ? -16.189 18.019 8.372 1.00 89.44 261 GLY A N 1
ATOM 1893 C CA . GLY A 1 261 ? -16.096 18.089 9.832 1.00 89.44 261 GLY A CA 1
ATOM 1894 C C . GLY A 1 261 ? -16.111 16.717 10.510 1.00 89.44 261 GLY A C 1
ATOM 1895 O O . GLY A 1 261 ? -15.778 16.616 11.689 1.00 89.44 261 GLY A O 1
ATOM 1896 N N . ARG A 1 262 ? -16.482 15.658 9.783 1.00 92.44 262 ARG A N 1
ATOM 1897 C CA . ARG A 1 262 ? -16.463 14.285 10.282 1.00 92.44 262 ARG A CA 1
ATOM 1898 C C . ARG A 1 262 ? -15.080 13.671 10.093 1.00 92.44 262 ARG A C 1
ATOM 1900 O O . ARG A 1 262 ? -14.579 13.569 8.975 1.00 92.44 262 ARG A O 1
ATOM 1907 N N . ALA A 1 263 ? -14.502 13.197 11.192 1.00 94.75 263 ALA A N 1
ATOM 1908 C CA . ALA A 1 263 ? -13.243 12.467 11.170 1.00 94.75 263 ALA A CA 1
ATOM 1909 C C . ALA A 1 263 ? -13.325 11.202 10.297 1.00 94.75 263 ALA A C 1
ATOM 1911 O O . ALA A 1 263 ? -14.338 10.495 10.285 1.00 94.75 263 ALA A O 1
ATOM 1912 N N . SER A 1 264 ? -12.248 10.913 9.563 1.00 95.56 264 SER A N 1
ATOM 1913 C CA . SER A 1 264 ? -12.111 9.646 8.843 1.00 95.56 264 SER A CA 1
ATOM 1914 C C . SER A 1 264 ? -12.050 8.471 9.816 1.00 95.56 264 SER A C 1
ATOM 1916 O O . SER A 1 264 ? -11.484 8.591 10.901 1.00 95.56 264 SER A O 1
ATOM 1918 N N . GLN A 1 265 ? -12.585 7.326 9.403 1.00 97.50 265 GLN A N 1
ATOM 1919 C CA . GLN A 1 265 ? -12.657 6.130 10.235 1.00 97.50 265 GLN A CA 1
ATOM 1920 C C . GLN A 1 265 ? -11.963 4.952 9.557 1.00 97.50 265 GLN A C 1
ATOM 1922 O O . GLN A 1 265 ? -12.262 4.629 8.406 1.00 97.50 265 GLN A O 1
ATOM 1927 N N . ALA A 1 266 ? -11.083 4.268 10.283 1.00 98.12 266 ALA A N 1
ATOM 1928 C CA . ALA A 1 266 ? -10.551 2.982 9.861 1.00 98.12 266 ALA A CA 1
ATOM 1929 C C . ALA A 1 266 ? -11.698 1.981 9.646 1.00 98.12 266 ALA A C 1
ATOM 1931 O O . ALA A 1 266 ? -12.644 1.914 10.434 1.00 98.12 266 ALA A O 1
ATOM 1932 N N . GLN A 1 267 ? -11.628 1.194 8.575 1.00 98.19 267 GLN A N 1
ATOM 1933 C CA . GLN A 1 267 ? -12.627 0.174 8.268 1.00 98.19 267 GLN A CA 1
ATOM 1934 C C . GLN A 1 267 ? -11.978 -1.150 7.875 1.00 98.19 267 GLN A C 1
ATOM 1936 O O . GLN A 1 267 ? -10.865 -1.188 7.344 1.00 98.19 267 GLN A O 1
ATOM 1941 N N . VAL A 1 268 ? -12.714 -2.234 8.109 1.00 98.75 268 VAL A N 1
ATOM 1942 C CA . VAL A 1 268 ? -12.332 -3.598 7.756 1.00 98.75 268 VAL A CA 1
ATOM 1943 C C . VAL A 1 268 ? -13.469 -4.295 7.016 1.00 98.75 268 VAL A C 1
ATOM 1945 O O . VAL A 1 268 ? -14.644 -4.135 7.345 1.00 98.75 268 VAL A O 1
ATOM 1948 N N . TRP A 1 269 ? -13.127 -5.095 6.012 1.00 98.62 269 TRP A N 1
ATOM 1949 C CA . TRP A 1 269 ? -14.079 -5.915 5.270 1.00 98.62 269 TRP A CA 1
ATOM 1950 C C . TRP A 1 269 ? -13.613 -7.378 5.239 1.00 98.62 269 TRP A C 1
ATOM 1952 O O . TRP A 1 269 ? -12.478 -7.637 4.839 1.00 98.62 269 TRP A O 1
ATOM 1962 N N . PRO A 1 270 ? -14.453 -8.365 5.610 1.00 97.38 270 PRO A N 1
ATOM 1963 C CA . PRO A 1 270 ? -14.063 -9.782 5.644 1.00 97.38 270 PRO A CA 1
ATOM 1964 C C . PRO A 1 270 ? -14.002 -10.440 4.249 1.00 97.38 270 PRO A C 1
ATOM 1966 O O . PRO A 1 270 ? -14.076 -11.663 4.112 1.00 97.38 270 PRO A O 1
ATOM 1969 N N . GLY A 1 271 ? -13.939 -9.645 3.178 1.00 95.62 271 GLY A N 1
ATOM 1970 C CA . GLY A 1 271 ? -13.921 -10.131 1.797 1.00 95.62 271 GLY A CA 1
ATOM 1971 C C . GLY A 1 271 ? -15.287 -10.549 1.242 1.00 95.62 271 GLY A C 1
ATOM 1972 O O . GLY A 1 271 ? -15.362 -11.044 0.113 1.00 95.62 271 GLY A O 1
ATOM 1973 N N . HIS A 1 272 ? -16.349 -10.402 2.034 1.00 93.62 272 HIS A N 1
ATOM 1974 C CA . HIS A 1 272 ? -17.749 -10.622 1.678 1.00 93.62 272 HIS A CA 1
ATOM 1975 C C . HIS A 1 272 ? -18.653 -9.955 2.721 1.00 93.62 272 HIS A C 1
ATOM 1977 O O . HIS A 1 272 ? -18.209 -9.644 3.820 1.00 93.62 272 HIS A O 1
ATOM 1983 N N . GLY A 1 273 ? -19.932 -9.754 2.403 1.00 93.38 273 GLY A N 1
ATOM 1984 C CA . GLY A 1 273 ? -20.865 -9.142 3.349 1.00 93.38 273 GLY A CA 1
ATOM 1985 C C . GLY A 1 273 ? -20.500 -7.685 3.686 1.00 93.38 273 GLY A C 1
ATOM 1986 O O . GLY A 1 273 ? -19.910 -7.003 2.846 1.00 93.38 273 GLY A O 1
ATOM 1987 N N . PRO A 1 274 ? -20.886 -7.188 4.875 1.00 95.88 274 PRO A N 1
ATOM 1988 C CA . PRO A 1 274 ? -20.782 -5.775 5.226 1.00 95.88 274 PRO A CA 1
ATOM 1989 C C . PRO A 1 274 ? -19.347 -5.350 5.561 1.00 95.88 274 PRO A C 1
ATOM 1991 O O . PRO A 1 274 ? -18.573 -6.114 6.138 1.00 95.88 274 PRO A O 1
ATOM 1994 N N . VAL A 1 275 ? -19.038 -4.087 5.282 1.00 98.19 275 VAL A N 1
ATOM 1995 C CA . VAL A 1 275 ? -17.884 -3.388 5.860 1.00 98.19 275 VAL A CA 1
ATOM 1996 C C . VAL A 1 275 ? -18.182 -3.035 7.322 1.00 98.19 275 VAL A C 1
ATOM 1998 O O . VAL A 1 275 ? -19.321 -2.710 7.669 1.00 98.19 275 VAL A O 1
ATOM 2001 N N . LEU A 1 276 ? -17.166 -3.103 8.180 1.00 98.44 276 LEU A N 1
ATOM 2002 C CA . LEU A 1 276 ? -17.226 -2.744 9.598 1.00 98.44 276 LEU A CA 1
ATOM 2003 C C . LEU A 1 276 ? -16.276 -1.575 9.883 1.00 98.44 276 LEU A C 1
ATOM 2005 O O . LEU A 1 276 ? -15.191 -1.503 9.309 1.00 98.44 276 LEU A O 1
ATOM 2009 N N . ALA A 1 277 ? -16.671 -0.674 10.778 1.00 98.38 277 ALA A N 1
ATOM 2010 C CA . ALA A 1 277 ? -15.786 0.343 11.335 1.00 98.38 277 ALA A CA 1
ATOM 2011 C C . ALA A 1 277 ? -14.875 -0.285 12.392 1.00 98.38 277 ALA A C 1
ATOM 2013 O O . ALA A 1 277 ? -15.335 -1.106 13.185 1.00 98.38 277 ALA A O 1
ATOM 2014 N N . LEU A 1 278 ? -13.611 0.126 12.426 1.00 98.56 278 LEU A N 1
ATOM 2015 C CA . LEU A 1 278 ? -12.675 -0.184 13.504 1.00 98.56 278 LEU A CA 1
ATOM 2016 C C . LEU A 1 278 ? -12.627 0.987 14.484 1.00 98.56 278 LEU A C 1
ATOM 2018 O O . LEU A 1 278 ? -12.660 2.123 14.022 1.00 98.56 278 LEU A O 1
ATOM 2022 N N . PRO A 1 279 ? -12.557 0.757 15.805 1.00 97.19 279 PRO A N 1
ATOM 2023 C CA . PRO A 1 279 ? -12.611 1.834 16.790 1.00 97.19 279 PRO A CA 1
ATOM 2024 C C . PRO A 1 279 ? -11.386 2.763 16.690 1.00 97.19 279 PRO A C 1
ATOM 2026 O O . PRO A 1 279 ? -10.269 2.269 16.507 1.00 97.19 279 PRO A O 1
ATOM 2029 N N . PRO A 1 280 ? -11.560 4.091 16.829 1.00 96.50 280 PRO A N 1
ATOM 2030 C CA . PRO A 1 280 ? -10.435 5.011 16.983 1.00 96.50 280 PRO A CA 1
ATOM 2031 C C . PRO A 1 280 ? -9.837 4.897 18.399 1.00 96.50 280 PRO A C 1
ATOM 2033 O O . PRO A 1 280 ? -10.435 4.276 19.280 1.00 96.50 280 PRO A O 1
ATOM 2036 N N . LEU A 1 281 ? -8.680 5.525 18.640 1.00 96.12 281 LEU A N 1
ATOM 2037 C CA . LEU A 1 281 ? -8.126 5.646 19.999 1.00 96.12 281 LEU A CA 1
ATOM 2038 C C . LEU A 1 281 ? -8.954 6.604 20.862 1.00 96.12 281 LEU A C 1
ATOM 2040 O O . LEU A 1 281 ? -9.170 6.341 22.045 1.00 96.12 281 LEU A O 1
ATOM 2044 N N . GLU A 1 282 ? -9.453 7.684 20.260 1.00 95.44 282 GLU A N 1
ATOM 2045 C CA . GLU A 1 282 ? -10.330 8.654 20.905 1.00 95.44 282 GLU A CA 1
ATOM 2046 C C . GLU A 1 282 ? -11.619 8.841 20.086 1.00 95.44 282 GLU A C 1
ATOM 2048 O O . GLU A 1 282 ? -11.580 8.938 18.857 1.00 95.44 282 GLU A O 1
ATOM 2053 N N . PRO A 1 283 ? -12.804 8.876 20.721 1.00 92.75 283 PRO A N 1
ATOM 2054 C CA . PRO A 1 283 ? -14.047 9.104 19.995 1.00 92.75 283 PRO A CA 1
ATOM 2055 C C . PRO A 1 283 ? -14.018 10.420 19.207 1.00 92.75 283 PRO A C 1
ATOM 2057 O O . PRO A 1 283 ? -13.791 11.487 19.772 1.00 92.75 283 PRO A O 1
ATOM 2060 N N . GLY A 1 284 ? -14.311 10.344 17.908 1.00 91.56 284 GLY A N 1
ATOM 2061 C CA . GLY A 1 284 ? -14.373 11.513 17.031 1.00 91.56 284 GLY A CA 1
ATOM 2062 C C . GLY A 1 284 ? -13.027 11.986 16.480 1.00 91.56 284 GLY A C 1
ATOM 2063 O O . GLY A 1 284 ? -13.016 12.999 15.783 1.00 91.56 284 GLY A O 1
ATOM 2064 N N . THR A 1 285 ? -11.926 11.272 16.737 1.00 95.62 285 THR A N 1
ATOM 2065 C CA . THR A 1 285 ? -10.623 11.565 16.125 1.00 95.62 285 THR A CA 1
ATOM 2066 C C . THR A 1 285 ? -10.374 10.712 14.871 1.00 95.62 285 THR A C 1
ATOM 2068 O O . THR A 1 285 ? -10.965 9.634 14.716 1.00 95.62 285 THR A O 1
ATOM 2071 N N . PRO A 1 286 ? -9.540 11.186 13.925 1.00 96.19 286 PRO A N 1
ATOM 2072 C CA . PRO A 1 286 ? -9.206 10.449 12.711 1.00 96.19 286 PRO A CA 1
ATOM 2073 C C . PRO A 1 286 ? -8.564 9.083 12.973 1.00 96.19 286 PRO A C 1
ATOM 2075 O O . PRO A 1 286 ? -7.706 8.916 13.834 1.00 96.19 286 PRO A O 1
ATOM 2078 N N . SER A 1 287 ? -8.925 8.100 12.153 1.00 97.44 287 SER A N 1
ATOM 2079 C CA . SER A 1 287 ? -8.209 6.828 12.033 1.00 97.44 287 SER A CA 1
ATOM 2080 C C . SER A 1 287 ? -8.232 6.320 10.594 1.00 97.44 287 SER A C 1
ATOM 2082 O O . SER A 1 287 ? -9.138 6.647 9.819 1.00 97.44 287 SER A O 1
ATOM 2084 N N . GLN A 1 288 ? -7.229 5.523 10.223 1.00 97.00 288 GLN A N 1
ATOM 2085 C CA . GLN A 1 288 ? -7.128 4.885 8.910 1.00 97.00 288 GLN A CA 1
ATOM 2086 C C . GLN A 1 288 ? -6.541 3.483 9.028 1.00 97.00 288 GLN A C 1
ATOM 2088 O O . GLN A 1 288 ? -5.593 3.272 9.780 1.00 97.00 288 GLN A O 1
ATOM 2093 N N . ALA A 1 289 ? -7.055 2.551 8.226 1.00 97.81 289 ALA A N 1
ATOM 2094 C CA . ALA A 1 289 ? -6.460 1.234 8.056 1.00 97.81 289 ALA A CA 1
ATOM 2095 C C . ALA A 1 289 ? -5.817 1.112 6.669 1.00 97.81 289 ALA A C 1
ATOM 2097 O O . ALA A 1 289 ? -6.386 1.514 5.650 1.00 97.81 289 ALA A O 1
ATOM 2098 N N . THR A 1 290 ? -4.610 0.564 6.639 1.00 96.19 290 THR A N 1
ATOM 2099 C CA . THR A 1 290 ? -3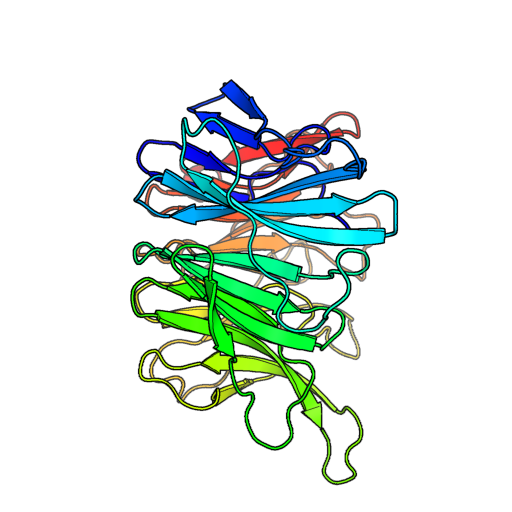.719 0.543 5.472 1.00 96.19 290 THR A CA 1
ATOM 2100 C C . THR A 1 290 ? -3.325 -0.872 5.075 1.00 96.19 290 THR A C 1
ATOM 2102 O O . THR A 1 290 ? -3.228 -1.134 3.882 1.00 96.19 290 THR A O 1
ATOM 2105 N N . ALA A 1 291 ? -3.177 -1.774 6.048 1.00 97.38 291 ALA A N 1
ATOM 2106 C CA . ALA A 1 291 ? -2.687 -3.133 5.852 1.00 97.38 291 ALA A CA 1
ATOM 2107 C C . ALA A 1 291 ? -3.581 -4.161 6.544 1.00 97.38 291 ALA A C 1
ATOM 2109 O O . ALA A 1 291 ? -4.160 -3.888 7.598 1.00 97.38 291 ALA A O 1
ATOM 2110 N N . ALA A 1 292 ? -3.657 -5.366 5.987 1.00 98.19 292 ALA A N 1
ATOM 2111 C CA . ALA A 1 292 ? -4.391 -6.484 6.567 1.00 98.19 292 ALA A CA 1
ATOM 2112 C C . ALA A 1 292 ? -3.532 -7.750 6.542 1.00 98.19 292 ALA A C 1
ATOM 2114 O O . ALA A 1 292 ? -2.828 -8.010 5.574 1.00 98.19 292 ALA A O 1
ATOM 2115 N N . SER A 1 293 ? -3.621 -8.563 7.593 1.00 97.56 293 SER A N 1
ATOM 2116 C CA . SER A 1 293 ? -2.862 -9.808 7.722 1.00 97.56 293 SER A CA 1
ATOM 2117 C C . SER A 1 293 ? -3.776 -11.027 7.804 1.00 97.56 293 SER A C 1
ATOM 2119 O O . SER A 1 293 ? -4.916 -10.957 8.265 1.00 97.56 293 SER A O 1
ATOM 2121 N N . ASP A 1 294 ? -3.248 -12.183 7.399 1.00 97.06 294 ASP A N 1
ATOM 2122 C CA . ASP A 1 294 ? -3.955 -13.468 7.442 1.00 97.06 294 ASP A CA 1
ATOM 2123 C C . ASP A 1 294 ? -4.268 -13.949 8.869 1.00 97.06 294 ASP A C 1
ATOM 2125 O O . ASP A 1 294 ? -5.102 -14.835 9.050 1.00 97.06 294 ASP A O 1
ATOM 2129 N N . ASN A 1 295 ? -3.637 -13.364 9.893 1.00 95.81 295 ASN A N 1
ATOM 2130 C CA . ASN A 1 295 ? -3.939 -13.650 11.299 1.00 95.81 295 ASN A CA 1
ATOM 2131 C C . ASN A 1 295 ? -5.141 -12.858 11.852 1.00 95.81 295 ASN A C 1
ATOM 2133 O O . ASN A 1 295 ? -5.425 -12.949 13.044 1.00 95.81 295 ASN A O 1
ATOM 2137 N N . GLY A 1 296 ? -5.836 -12.079 11.015 1.00 96.81 296 GLY A N 1
ATOM 2138 C CA . GLY A 1 296 ? -6.982 -11.273 11.435 1.00 96.81 296 GLY A CA 1
ATOM 2139 C C . GLY A 1 296 ? -6.625 -9.879 11.956 1.00 96.81 296 GLY A C 1
ATOM 2140 O O . GLY A 1 296 ? -7.523 -9.161 12.398 1.00 96.81 296 GLY A O 1
ATOM 2141 N N . SER A 1 297 ? -5.348 -9.491 11.928 1.00 97.81 297 SER A N 1
ATOM 2142 C CA . SER A 1 297 ? -4.909 -8.147 12.302 1.00 97.81 297 SER A CA 1
ATOM 2143 C C . SER A 1 297 ? -5.063 -7.155 11.1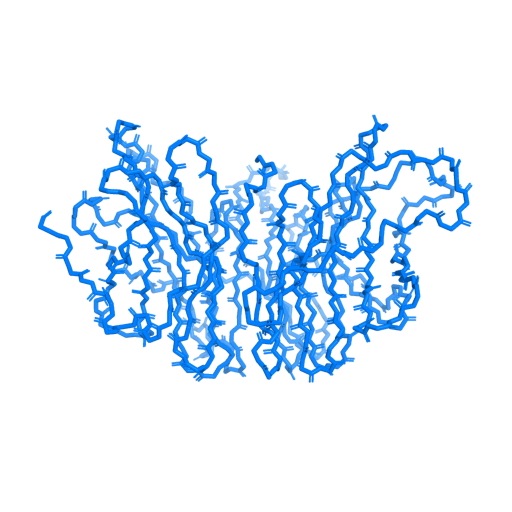53 1.00 97.81 297 SER A C 1
ATOM 2145 O O . SER A 1 297 ? -4.859 -7.489 9.984 1.00 97.81 297 SER A O 1
ATOM 2147 N N . VAL A 1 298 ? -5.375 -5.912 11.510 1.00 98.56 298 VAL A N 1
ATOM 2148 C CA . VAL A 1 298 ? -5.387 -4.758 10.606 1.00 98.56 298 VAL A CA 1
ATOM 2149 C C . VAL A 1 298 ? -4.450 -3.697 11.163 1.00 98.56 298 VAL A C 1
ATOM 2151 O O . VAL A 1 298 ? -4.443 -3.454 12.367 1.00 98.56 298 VAL A O 1
ATOM 2154 N N . GLY A 1 299 ? -3.634 -3.100 10.302 1.00 97.81 299 GLY A N 1
ATOM 2155 C CA . GLY A 1 299 ? -2.647 -2.083 10.651 1.00 97.81 299 GLY A CA 1
ATOM 2156 C C . GLY A 1 299 ? -3.017 -0.735 10.053 1.00 97.81 299 GLY A C 1
ATOM 2157 O O . GLY A 1 299 ? -3.702 -0.667 9.030 1.00 97.81 299 GLY A O 1
ATOM 2158 N N . GLY A 1 300 ? -2.572 0.334 10.701 1.00 97.50 300 GLY A N 1
ATOM 2159 C CA . GLY A 1 300 ? -2.700 1.690 10.193 1.00 97.50 300 GLY A CA 1
ATOM 2160 C C . GLY A 1 300 ? -2.335 2.711 11.254 1.00 97.50 300 GLY A C 1
ATOM 2161 O O . GLY A 1 300 ? -1.350 2.523 11.974 1.00 97.50 300 GLY A O 1
ATOM 2162 N N . TYR A 1 301 ? -3.128 3.775 11.348 1.00 97.12 301 TYR A N 1
ATOM 2163 C CA . TYR A 1 301 ? -2.947 4.810 12.357 1.00 97.12 301 TYR A CA 1
ATOM 2164 C C . TYR A 1 301 ? -4.269 5.248 12.984 1.00 97.12 301 TYR A C 1
ATOM 2166 O O . TYR A 1 301 ? -5.343 5.119 12.384 1.00 97.12 301 TYR A O 1
ATOM 2174 N N . ALA A 1 302 ? -4.177 5.797 14.188 1.00 97.19 302 ALA A N 1
ATOM 2175 C CA . ALA A 1 302 ? -5.274 6.483 14.848 1.00 97.19 302 ALA A CA 1
ATOM 2176 C C . ALA A 1 302 ? -4.746 7.677 15.645 1.00 97.19 302 ALA A C 1
ATOM 2178 O O . ALA A 1 302 ? -3.683 7.598 16.257 1.00 97.19 302 ALA A O 1
ATOM 2179 N N . GLU A 1 303 ? -5.493 8.775 15.627 1.00 96.19 303 GLU A N 1
ATOM 2180 C CA . GLU A 1 303 ? -5.119 10.004 16.313 1.00 96.19 303 GLU A CA 1
ATOM 2181 C C . GLU A 1 303 ? -5.533 9.954 17.789 1.00 96.19 303 GLU A C 1
ATOM 2183 O O . GLU A 1 303 ? -6.652 9.554 18.133 1.00 96.19 303 GLU A O 1
ATOM 2188 N N . GLN A 1 304 ? -4.634 10.412 18.655 1.00 95.31 304 GLN A N 1
ATOM 2189 C CA . GLN A 1 304 ? -4.890 10.683 20.061 1.00 95.31 304 GLN A CA 1
ATOM 2190 C C . GLN A 1 304 ? -4.199 11.999 20.441 1.00 95.31 304 GLN A C 1
ATOM 2192 O O . GLN A 1 304 ? -3.025 12.201 20.142 1.00 95.31 304 GLN A O 1
ATOM 2197 N N . TRP A 1 305 ? -4.929 12.923 21.073 1.00 92.94 305 TRP A N 1
ATOM 2198 C CA . TRP A 1 305 ? -4.411 14.250 21.455 1.00 92.94 305 TRP A CA 1
ATOM 2199 C C . TRP A 1 305 ? -3.761 15.050 20.307 1.00 92.94 305 TRP A C 1
ATOM 2201 O O . TRP A 1 305 ? -2.817 15.811 20.530 1.00 92.94 305 TRP A O 1
ATOM 2211 N N . GLY A 1 306 ? -4.276 14.902 19.081 1.00 91.25 306 GLY A N 1
ATOM 2212 C CA . GLY A 1 306 ? -3.750 15.579 17.890 1.00 91.25 306 GLY A CA 1
ATOM 2213 C C . GLY A 1 306 ? -2.439 14.993 17.354 1.00 91.25 306 GLY A C 1
ATOM 2214 O O . GLY A 1 306 ? -1.753 15.661 16.582 1.00 91.25 306 GLY A O 1
ATOM 2215 N N . VAL A 1 307 ? -2.071 13.783 17.783 1.00 92.25 307 VAL A N 1
ATOM 2216 C CA . VAL A 1 307 ? -0.893 13.046 17.317 1.00 92.25 307 VAL A CA 1
ATOM 2217 C C . VAL A 1 307 ? -1.342 11.728 16.695 1.00 92.25 307 VAL A C 1
ATOM 2219 O O . VAL A 1 307 ? -2.134 10.999 17.290 1.00 92.25 307 VAL A O 1
ATOM 2222 N N . ASP A 1 308 ? -0.828 11.412 15.507 1.00 93.94 308 ASP A N 1
ATOM 2223 C CA . ASP A 1 308 ? -1.051 10.117 14.865 1.00 93.94 308 ASP A CA 1
ATOM 2224 C C . ASP A 1 308 ? -0.203 9.040 15.549 1.00 93.94 308 ASP A C 1
ATOM 2226 O O . ASP A 1 308 ? 1.010 9.185 15.705 1.00 93.94 308 ASP A O 1
ATOM 2230 N N . HIS A 1 309 ? -0.839 7.938 15.938 1.00 94.62 309 HIS A N 1
ATOM 2231 C CA . HIS A 1 309 ? -0.164 6.778 16.502 1.00 94.62 309 HIS A CA 1
ATOM 2232 C C . HIS A 1 309 ? -0.250 5.590 15.544 1.00 94.62 309 HIS A C 1
ATOM 2234 O O . HIS A 1 309 ? -1.349 5.268 15.080 1.00 94.62 309 HIS A O 1
ATOM 2240 N N . PRO A 1 310 ? 0.860 4.867 15.306 1.00 95.94 310 PRO A N 1
ATOM 2241 C CA . PRO A 1 310 ? 0.809 3.554 14.682 1.00 95.94 310 PRO A CA 1
ATOM 2242 C C . PRO A 1 310 ? -0.032 2.603 15.533 1.00 95.94 310 PRO A C 1
ATOM 2244 O O . PRO A 1 310 ? 0.221 2.439 16.729 1.00 95.94 310 PRO A O 1
ATOM 2247 N N . VAL A 1 311 ? -1.031 1.966 14.923 1.00 96.56 311 VAL A N 1
ATOM 2248 C CA . VAL A 1 311 ? -1.934 1.044 15.622 1.00 96.56 311 VAL A CA 1
ATOM 2249 C C . VAL A 1 311 ? -2.109 -0.265 14.869 1.00 96.56 311 VAL A C 1
ATOM 2251 O O . VAL A 1 311 ? -2.061 -0.326 13.637 1.00 96.56 311 VAL A O 1
ATOM 2254 N N . ILE A 1 312 ? -2.359 -1.319 15.646 1.00 97.44 312 ILE A N 1
ATOM 2255 C CA . ILE A 1 312 ? -2.771 -2.630 15.159 1.00 97.44 312 ILE A CA 1
ATOM 2256 C C . ILE A 1 312 ? -4.078 -2.997 15.859 1.00 97.44 312 ILE A C 1
ATOM 2258 O O . ILE A 1 312 ? -4.110 -3.193 17.075 1.00 97.44 312 ILE A O 1
ATOM 2262 N N . TRP A 1 313 ? -5.147 -3.150 15.084 1.00 98.12 313 TRP A N 1
ATOM 2263 C CA . TRP A 1 313 ? -6.382 -3.774 15.545 1.00 98.12 313 TRP A CA 1
ATOM 2264 C C . TRP A 1 313 ? -6.222 -5.293 15.447 1.00 98.12 313 TRP A C 1
ATOM 2266 O O . TRP A 1 313 ? -6.312 -5.873 14.363 1.00 98.12 313 TRP A O 1
ATOM 2276 N N . THR A 1 314 ? -5.941 -5.948 16.573 1.00 95.94 314 THR A N 1
ATOM 2277 C CA . THR A 1 314 ? -5.854 -7.414 16.670 1.00 95.94 314 THR A CA 1
ATOM 2278 C C . THR A 1 314 ? -7.249 -8.036 16.699 1.00 95.94 314 THR A C 1
ATOM 2280 O O . THR A 1 314 ? -8.151 -7.504 17.337 1.00 95.94 314 THR A O 1
ATOM 2283 N N . CYS A 1 315 ? -7.467 -9.156 16.004 1.00 95.62 315 CYS A N 1
ATOM 2284 C CA . CYS A 1 315 ? -8.821 -9.707 15.828 1.00 95.62 315 CYS A CA 1
ATOM 2285 C C . CYS A 1 315 ? -9.800 -8.640 15.296 1.00 95.62 315 CYS A C 1
ATOM 2287 O O . CYS A 1 315 ? -10.875 -8.419 15.851 1.00 95.62 315 CYS A O 1
ATOM 2289 N N . ALA A 1 316 ? -9.415 -7.943 14.224 1.00 97.88 316 ALA A N 1
ATOM 2290 C CA . ALA A 1 316 ? -10.081 -6.736 13.735 1.00 97.88 316 ALA A CA 1
ATOM 2291 C C . ALA A 1 316 ? -11.596 -6.910 13.511 1.00 97.88 316 ALA A C 1
ATOM 2293 O O . ALA A 1 316 ? -12.374 -5.999 13.775 1.00 97.88 316 ALA A O 1
ATOM 2294 N N . LEU A 1 317 ? -12.036 -8.092 13.069 1.00 97.75 317 LEU A N 1
ATOM 2295 C CA . LEU A 1 317 ? -13.458 -8.385 12.855 1.00 97.75 317 LEU A CA 1
ATOM 2296 C C . LEU A 1 317 ? -14.269 -8.511 14.154 1.00 97.75 317 LEU A C 1
ATOM 2298 O O . LEU A 1 317 ? -15.474 -8.285 14.119 1.00 97.75 317 LEU A O 1
ATOM 2302 N N . GLU A 1 318 ? -13.638 -8.853 15.279 1.00 97.69 318 GLU A N 1
ATOM 2303 C CA . GLU A 1 318 ? -14.292 -8.888 16.597 1.00 97.69 318 GLU A CA 1
ATOM 2304 C C . GLU A 1 318 ? -14.412 -7.486 17.202 1.00 97.69 318 GLU A C 1
ATOM 2306 O O . GLU A 1 318 ? -15.378 -7.195 17.903 1.00 97.69 318 GLU A O 1
ATOM 2311 N N . GLN A 1 319 ? -13.453 -6.604 16.902 1.00 97.38 319 GLN A N 1
ATOM 2312 C CA . GLN A 1 319 ? -13.519 -5.185 17.268 1.00 97.38 319 GLN A CA 1
ATOM 2313 C C . GLN A 1 319 ? -14.457 -4.385 16.355 1.00 97.38 319 GLN A C 1
ATOM 2315 O O . GLN A 1 319 ? -14.920 -3.304 16.720 1.00 97.38 319 GLN A O 1
ATOM 2320 N N . GLY A 1 320 ? -14.695 -4.897 15.146 1.00 97.06 320 GLY A N 1
ATOM 2321 C CA . GLY A 1 320 ? -15.467 -4.235 14.112 1.00 97.06 320 GLY A CA 1
ATOM 2322 C C . GLY A 1 320 ? -16.935 -4.056 14.493 1.00 97.06 320 GLY A C 1
ATOM 2323 O O . GLY A 1 320 ? -17.595 -4.985 14.957 1.00 97.06 320 GLY A O 1
ATOM 2324 N N . TYR A 1 321 ? -17.483 -2.874 14.229 1.00 96.81 321 TYR A N 1
ATOM 2325 C CA . TYR A 1 321 ? -18.885 -2.556 14.500 1.00 96.81 321 TYR A CA 1
ATOM 2326 C C . TYR A 1 321 ? -19.542 -1.844 13.317 1.00 96.81 321 TYR A C 1
ATOM 2328 O O . TYR A 1 321 ? -18.881 -1.358 12.398 1.00 96.81 321 TYR A O 1
ATOM 2336 N N . ARG A 1 322 ? -20.875 -1.788 13.319 1.00 92.38 322 ARG A N 1
ATOM 2337 C CA . ARG A 1 322 ? -21.630 -0.949 12.385 1.00 92.38 322 ARG A CA 1
ATOM 2338 C C . ARG A 1 322 ? -21.920 0.379 13.084 1.00 92.38 322 ARG A C 1
ATOM 2340 O O . ARG A 1 322 ? -22.651 0.348 14.072 1.00 92.38 322 ARG A O 1
ATOM 2347 N N . PRO A 1 323 ? -21.334 1.502 12.640 1.00 83.00 323 PRO A N 1
ATOM 2348 C CA . PRO A 1 323 ? -21.673 2.799 13.200 1.00 83.00 323 PRO A CA 1
ATOM 2349 C C . PRO A 1 323 ? -23.134 3.110 12.863 1.00 83.00 323 PRO A C 1
ATOM 2351 O O . PRO A 1 323 ? -23.574 2.837 11.741 1.00 83.00 323 PRO A O 1
ATOM 2354 N N . GLU A 1 324 ? -23.859 3.627 13.853 1.00 69.94 324 GLU A N 1
ATOM 2355 C CA . GLU A 1 324 ? -25.221 4.146 13.680 1.00 69.94 324 GLU A CA 1
ATOM 2356 C C . GLU A 1 324 ? -25.260 5.338 12.710 1.00 69.94 324 GLU A C 1
ATOM 2358 O O . GLU A 1 324 ? -24.272 6.115 12.650 1.00 69.94 324 GLU A O 1
#

Secondary structure (DSSP, 8-state):
-PPPSEEEEE-GGGEEEEEETTEEEEEETTEEEEPPPS-TTS---EEEEEEEEE-TTSEEEEEEEETTS-EEEEEEETT-SS-EEPPPSS-S-TT--BEEEEEE-TT--EEEEETTTTEEEEEETTEEEEEEPPPTTEEEEEEEEE-TT--EEEEEEEE-TTS-EEEEEEEEE-TT-SPPEEEEE--SSPPEE-TT--EEEEPPPPTTT----EEEE-TT--S--EEE---GGGTT-EEEEEE-TTT--EEEEE--TT-TTSPPEEEEE-SSS--EEPPPSSTTS-EEEEEE-TTS-EEEEEEETTEEEEEEETTHHHH-B---

Foldseek 3Di:
DPAAFWWQEDEPQQWTWWDDPLFTWIDDVPDIDGADDQCPDPDWDFPGKTWHEAEHQQKTKIWTQTPLGEIWIFIDHPPDPHTQTADAPDDPDPRHWRWDFAYAYPQRWTWWATPVQLWIFIDHPSYTDDTAAADPQWASWIWHEAYPLRWTKTKTFGADPVRHTDAIFIWIADSVDDHTDTLGGADPARWYAAQQGKIWGKHQQDPPQRFIWTWIAGPPSPDHTDTAQAAVVQVSGWIWAEAARPQRKTWTWRHHPVCVQQAIFIWIDRNDDHIFTADAPDPRWHWGWHYAYPQLKTMIWHDDPNHIDTDIDHNRVVRTHRDD

Mean predicted aligned error: 4.87 Å

Nearest PDB structures (foldseek):
  8suc-assembly1_A  TM=5.741E-01  e=6.133E-04  Caenorhabditis elegans
  7byv-assembly1_A  TM=4.537E-01  e=1.220E-02  Phanerodontia chrysosporium
  7riz-assembly1_A  TM=5.444E-01  e=3.307E-02  Rhodopseudomonas palustris CGA009
  2ich-assembly2_B  TM=1.848E-01  e=1.801E-01  Nitrosomonas europaea
  6i8x-assembly2_B  TM=2.635E-01  e=4.599E+00  Ascaris suum

pLDDT: mean 91.36, std 11.28, range [26.69, 98.75]